Protein AF-A0AAD6RVH2-F1 (afdb_monomer_lite)

pLDDT: mean 72.7, std 21.92, range [33.81, 98.12]

Sequence (191 aa):
MWSSPVYFAINLLYGLGAVTTIPIRKRRIKSEDDTLRPPQRPRLAINTDIDIDIGGTMPRSATTTDSPPPSALSLFSPTLSSASEPSTPIEASTPALRWPAGMYTVDVVDGFLRMDSEKLAGMNRAARFVHVYQRLYKSSTYDDNVNRWKAASSKLQSRSLNAGRTKEGLWTMFRSRLNAELEGMDGNDNV

Radius of gyration: 26.21 Å; chains: 1; bounding box: 59×57×68 Å

Foldseek 3Di:
DDPDPPPPPPPPPPPDDPPPPPPPPPDPPPDDDDDDDDDDDDDDDDDDDDDDDDDDDDDDDDDDDDDDDDDDDDDDDDDDDDPDDPPDPPPPPPPPPPPPAPPFQQLLVVLVVQLVDPVCVPPDSQVSNCVSPVDGDDPVVNVVLVVLQVQDDPVLNVQLVVCPPDPCRGVVNSVVVSVVVVVVVVPPPPD

Organism: NCBI:txid1745969

Structure (mmCIF, N/CA/C/O backbone):
data_AF-A0AAD6RVH2-F1
#
_entry.id   AF-A0AAD6RVH2-F1
#
loop_
_atom_site.group_PDB
_atom_site.id
_atom_site.type_symbol
_atom_site.label_atom_id
_atom_site.label_alt_id
_atom_site.label_comp_id
_atom_site.label_asym_id
_atom_site.label_entity_id
_atom_site.label_seq_id
_atom_site.pdbx_PDB_ins_code
_atom_site.Cartn_x
_atom_site.Cartn_y
_atom_site.Cartn_z
_atom_site.occupancy
_atom_site.B_iso_or_equiv
_atom_site.auth_seq_id
_atom_site.auth_comp_id
_atom_site.auth_asym_id
_atom_site.auth_atom_id
_atom_site.pdbx_PDB_model_num
ATOM 1 N N . MET A 1 1 ? -17.081 -18.074 -15.392 1.00 36.56 1 MET A N 1
ATOM 2 C CA . MET A 1 1 ? -15.947 -17.128 -15.488 1.00 36.56 1 MET A CA 1
ATOM 3 C C . MET A 1 1 ? -16.471 -15.741 -15.153 1.00 36.56 1 MET A C 1
ATOM 5 O O . MET A 1 1 ? -17.234 -15.197 -15.935 1.00 36.56 1 MET A O 1
ATOM 9 N N . TRP A 1 2 ? -16.172 -15.224 -13.962 1.00 33.81 2 TRP A N 1
ATOM 10 C CA . TRP A 1 2 ? -16.642 -13.907 -13.518 1.00 33.81 2 TRP A CA 1
ATOM 11 C C . TRP A 1 2 ? -15.543 -12.889 -13.823 1.00 33.81 2 TRP A C 1
ATOM 13 O O . TRP A 1 2 ? -14.578 -12.766 -13.073 1.00 33.81 2 TRP A O 1
ATOM 23 N N . SER A 1 3 ? -15.649 -12.224 -14.973 1.00 40.09 3 SER A N 1
ATOM 24 C CA . SER A 1 3 ? -14.795 -11.087 -15.314 1.00 40.09 3 SER A CA 1
ATOM 25 C C . SER A 1 3 ? -15.375 -9.852 -14.620 1.00 40.09 3 SER A C 1
ATOM 27 O O . SER A 1 3 ? -16.357 -9.278 -15.085 1.00 40.09 3 SER A O 1
ATOM 29 N N . SER A 1 4 ? -14.849 -9.515 -13.440 1.00 36.34 4 SER A N 1
ATOM 30 C CA . SER A 1 4 ? -15.303 -8.367 -12.647 1.00 36.34 4 SER A CA 1
ATOM 31 C C . SER A 1 4 ? -14.887 -7.044 -13.317 1.00 36.34 4 SER A C 1
ATOM 33 O O . SER A 1 4 ? -13.687 -6.781 -13.406 1.00 36.34 4 SER A O 1
ATOM 35 N N . PRO A 1 5 ? -15.823 -6.159 -13.717 1.00 44.38 5 PRO A N 1
ATOM 36 C CA . PRO A 1 5 ? -15.517 -4.901 -14.414 1.00 44.38 5 PRO A CA 1
ATOM 37 C C . PRO A 1 5 ? -15.016 -3.760 -13.502 1.00 44.38 5 PRO A C 1
ATOM 39 O O . PRO A 1 5 ? -14.990 -2.602 -13.908 1.00 44.38 5 PRO A O 1
ATOM 42 N N . VAL A 1 6 ? -14.621 -4.038 -12.256 1.00 46.62 6 VAL A N 1
ATOM 43 C CA . VAL A 1 6 ? -14.422 -2.998 -11.221 1.00 46.62 6 VAL A CA 1
ATOM 44 C C . VAL A 1 6 ? -13.085 -2.242 -11.358 1.00 46.62 6 VAL A C 1
ATOM 46 O O . VAL A 1 6 ? -12.873 -1.223 -10.708 1.00 46.62 6 VAL A O 1
ATOM 49 N N . TYR A 1 7 ? -12.185 -2.665 -12.248 1.00 46.47 7 TYR A N 1
ATOM 50 C CA . TYR A 1 7 ? -10.848 -2.064 -12.355 1.00 46.47 7 TYR A CA 1
ATOM 51 C C . TYR A 1 7 ? -10.790 -0.701 -13.066 1.00 46.47 7 TYR A C 1
ATOM 53 O O . TYR A 1 7 ? -9.753 -0.045 -13.015 1.00 46.47 7 TYR A O 1
ATOM 61 N N . PHE A 1 8 ? -11.882 -0.224 -13.675 1.00 42.75 8 PHE A N 1
ATOM 62 C CA . PHE A 1 8 ? -11.864 1.044 -14.420 1.00 42.75 8 PHE A CA 1
ATOM 63 C C . PHE A 1 8 ? -12.118 2.309 -13.582 1.00 42.75 8 PHE A C 1
ATOM 65 O O . PHE A 1 8 ? -11.927 3.411 -14.090 1.00 42.75 8 PHE A O 1
ATOM 72 N N . ALA A 1 9 ? -12.473 2.194 -12.297 1.00 42.00 9 ALA A N 1
ATOM 73 C CA . ALA A 1 9 ? -12.814 3.355 -11.461 1.00 42.00 9 ALA A CA 1
ATOM 74 C C . ALA A 1 9 ? -11.709 3.812 -10.483 1.00 42.00 9 ALA A C 1
ATOM 76 O O . ALA A 1 9 ? -11.944 4.711 -9.681 1.00 42.00 9 ALA A O 1
ATOM 77 N N . ILE A 1 10 ? -10.501 3.234 -10.525 1.00 48.91 10 ILE A N 1
ATOM 78 C CA . ILE A 1 10 ? -9.422 3.580 -9.571 1.00 48.91 10 ILE A CA 1
ATOM 79 C C . ILE A 1 10 ? -8.586 4.792 -10.042 1.00 48.91 10 ILE A C 1
ATOM 81 O O . ILE A 1 10 ? -7.933 5.447 -9.234 1.00 48.91 10 ILE A O 1
ATOM 85 N N . ASN A 1 11 ? -8.664 5.181 -11.321 1.00 42.59 11 ASN A N 1
ATOM 86 C CA . ASN A 1 11 ? -7.838 6.266 -11.875 1.00 42.59 11 ASN A CA 1
ATOM 87 C C . ASN A 1 11 ? -8.405 7.690 -11.720 1.00 42.59 11 ASN A C 1
ATOM 89 O O . ASN A 1 11 ? -7.764 8.636 -12.167 1.00 42.59 11 ASN A O 1
ATOM 93 N N . LEU A 1 12 ? -9.565 7.881 -11.082 1.00 46.75 12 LEU A N 1
ATOM 94 C CA . LEU A 1 12 ? -10.237 9.192 -11.051 1.00 46.75 12 LEU A CA 1
ATOM 95 C C . LEU A 1 12 ? -10.167 9.949 -9.714 1.00 46.75 12 LEU A C 1
ATOM 97 O O . LEU A 1 12 ? -10.635 11.080 -9.658 1.00 46.75 12 LEU A O 1
ATOM 101 N N . LEU A 1 13 ? -9.544 9.397 -8.662 1.00 46.50 13 LEU A N 1
ATOM 102 C CA . LEU A 1 13 ? -9.494 10.063 -7.345 1.00 46.50 13 LEU A CA 1
ATOM 103 C C . LEU A 1 13 ? -8.107 10.565 -6.900 1.00 46.50 13 LEU A C 1
ATOM 105 O O . LEU A 1 13 ? -7.998 11.197 -5.855 1.00 46.50 13 LEU A O 1
ATOM 109 N N . TYR A 1 14 ? -7.051 10.359 -7.692 1.00 49.81 14 TYR A N 1
ATOM 110 C CA . TYR A 1 14 ? -5.696 10.845 -7.365 1.00 49.81 14 TYR A CA 1
ATOM 111 C C . TYR A 1 14 ? -5.184 11.949 -8.311 1.00 49.81 14 TYR A C 1
ATOM 113 O O . TYR A 1 14 ? -3.993 12.242 -8.342 1.00 49.81 14 TYR A O 1
ATOM 121 N N . GLY A 1 15 ? -6.085 12.590 -9.063 1.00 42.25 15 GLY A N 1
ATOM 122 C CA . GLY A 1 15 ? -5.778 13.622 -10.062 1.00 42.25 15 GLY A CA 1
ATOM 123 C C . GLY A 1 15 ? -5.847 15.077 -9.585 1.00 42.25 15 GLY A C 1
ATOM 124 O O . GLY A 1 15 ? -6.037 15.959 -10.414 1.00 42.25 15 GLY A O 1
ATOM 125 N N . LEU A 1 16 ? -5.714 15.364 -8.287 1.00 46.69 16 LEU A N 1
ATOM 126 C CA . LEU A 1 16 ? -5.563 16.738 -7.790 1.00 46.69 16 LEU A CA 1
ATOM 127 C C . LEU A 1 16 ? -4.338 16.806 -6.882 1.00 46.69 16 LEU A C 1
ATOM 129 O O . LEU A 1 16 ? -4.388 16.517 -5.687 1.00 46.69 16 LEU A O 1
ATOM 133 N N . GLY A 1 17 ? -3.216 17.164 -7.504 1.00 44.53 17 GLY A N 1
ATOM 134 C CA . GLY A 1 17 ? -1.964 17.483 -6.841 1.00 44.53 17 GLY A CA 1
ATOM 135 C C . GLY A 1 17 ? -2.116 18.717 -5.962 1.00 44.53 17 GLY A C 1
ATOM 136 O O . GLY A 1 17 ? -1.831 19.831 -6.385 1.00 44.53 17 GLY A O 1
ATOM 137 N N . ALA A 1 18 ? -2.515 18.513 -4.712 1.00 41.62 18 ALA A N 1
ATOM 138 C CA . ALA A 1 18 ? -2.064 19.378 -3.641 1.00 41.62 18 ALA A CA 1
ATOM 139 C C . ALA A 1 18 ? -0.721 18.813 -3.175 1.00 41.62 18 ALA A C 1
ATOM 141 O O . ALA A 1 18 ? -0.669 17.797 -2.481 1.00 41.62 18 ALA A O 1
ATOM 142 N N . VAL A 1 19 ? 0.375 19.457 -3.580 1.00 46.59 19 VAL A N 1
ATOM 143 C CA . VAL A 1 19 ? 1.681 19.295 -2.934 1.00 46.59 19 VAL A CA 1
ATOM 144 C C . VAL A 1 19 ? 1.520 19.819 -1.508 1.00 46.59 19 VAL A C 1
ATOM 146 O O . VAL A 1 19 ? 1.790 20.975 -1.202 1.00 46.59 19 VAL A O 1
ATOM 149 N N . THR A 1 20 ? 0.982 18.990 -0.617 1.00 43.69 20 THR A N 1
ATOM 150 C CA . THR A 1 20 ? 1.019 19.266 0.811 1.00 43.69 20 THR A CA 1
ATOM 151 C C . THR A 1 20 ? 2.441 18.998 1.255 1.00 43.69 20 THR A C 1
ATOM 153 O O . THR A 1 20 ? 2.800 17.860 1.554 1.00 43.69 20 THR A O 1
ATOM 156 N N . THR A 1 21 ? 3.257 20.048 1.264 1.00 50.78 21 THR A N 1
ATOM 157 C CA . THR A 1 21 ? 4.511 20.102 2.012 1.00 50.78 21 THR A CA 1
ATOM 158 C C . THR A 1 21 ? 4.196 19.707 3.450 1.00 50.78 21 THR A C 1
ATOM 160 O O . THR A 1 21 ? 3.657 20.500 4.218 1.00 50.78 21 THR A O 1
ATOM 163 N N . ILE A 1 22 ? 4.448 18.446 3.802 1.00 45.25 22 ILE A N 1
ATOM 164 C CA . ILE A 1 22 ? 4.239 17.943 5.157 1.00 45.25 22 ILE A CA 1
ATOM 165 C C . ILE A 1 22 ? 5.278 18.652 6.029 1.00 45.25 22 ILE A C 1
ATOM 167 O O . ILE A 1 22 ? 6.475 18.428 5.826 1.00 45.25 22 ILE A O 1
ATOM 171 N N . PRO A 1 23 ? 4.884 19.497 7.000 1.00 50.31 23 PRO A N 1
ATOM 172 C CA . PRO A 1 23 ? 5.849 20.049 7.930 1.00 50.31 23 PRO A CA 1
ATOM 173 C C . PRO A 1 23 ? 6.417 18.881 8.735 1.00 50.31 23 PRO A C 1
ATOM 175 O O . PRO A 1 23 ? 5.720 18.250 9.534 1.00 50.31 23 PRO A O 1
ATOM 178 N N . ILE A 1 24 ? 7.691 18.571 8.496 1.00 53.31 24 ILE A N 1
ATOM 179 C CA . ILE A 1 24 ? 8.465 17.627 9.295 1.00 53.31 24 ILE A CA 1
ATOM 180 C C . ILE A 1 24 ? 8.451 18.174 10.720 1.00 53.31 24 ILE A C 1
ATOM 182 O O . ILE A 1 24 ? 9.190 19.094 11.072 1.00 53.31 24 ILE A O 1
ATOM 186 N N . ARG A 1 25 ? 7.556 17.632 11.547 1.00 46.72 25 ARG A N 1
ATOM 187 C CA . ARG A 1 25 ? 7.458 17.965 12.963 1.00 46.72 25 ARG A CA 1
ATOM 188 C C . ARG A 1 25 ? 8.710 17.398 13.623 1.00 46.72 25 ARG A C 1
ATOM 190 O O . ARG A 1 25 ? 8.737 16.234 14.023 1.00 46.72 25 ARG A O 1
ATOM 197 N N . LYS A 1 26 ? 9.772 18.213 13.659 1.00 53.44 26 LYS A N 1
ATOM 198 C CA . LYS A 1 26 ? 11.020 17.941 14.377 1.00 53.44 26 LYS A CA 1
ATOM 199 C C . LYS A 1 26 ? 10.641 17.486 15.781 1.00 53.44 26 LYS A C 1
ATOM 201 O O . LYS A 1 26 ? 10.130 18.271 16.580 1.00 53.44 26 LYS A O 1
ATOM 206 N N . ARG A 1 27 ? 10.837 16.197 16.069 1.00 52.50 27 ARG A N 1
ATOM 207 C CA . ARG A 1 27 ? 10.740 15.688 17.435 1.00 52.50 27 ARG A CA 1
ATOM 208 C C . ARG A 1 27 ? 11.787 16.453 18.232 1.00 52.50 27 ARG A C 1
ATOM 210 O O . ARG A 1 27 ? 12.968 16.411 17.899 1.00 52.50 27 ARG A O 1
ATOM 217 N N . ARG A 1 28 ? 11.325 17.200 19.231 1.00 57.72 28 ARG A N 1
ATOM 218 C CA . ARG A 1 28 ? 12.154 17.891 20.213 1.00 57.72 28 ARG A CA 1
ATOM 219 C C . ARG A 1 28 ? 12.910 16.816 20.991 1.00 57.72 28 ARG A C 1
ATOM 221 O O . ARG A 1 28 ? 12.374 16.242 21.932 1.00 57.72 28 ARG A O 1
ATOM 228 N N . ILE A 1 29 ? 14.114 16.493 20.528 1.00 61.06 29 ILE A N 1
ATOM 229 C CA . ILE A 1 29 ? 15.089 15.724 21.294 1.00 61.06 29 ILE A CA 1
ATOM 230 C C . ILE A 1 29 ? 15.438 16.620 22.478 1.00 61.06 29 ILE A C 1
ATOM 232 O O . ILE A 1 29 ? 15.947 17.725 22.301 1.00 61.06 29 ILE A O 1
ATOM 236 N N . LYS A 1 30 ? 15.045 16.184 23.673 1.00 57.34 30 LYS A N 1
ATOM 237 C CA . LYS A 1 30 ? 15.471 16.790 24.927 1.00 57.34 30 LYS A CA 1
ATOM 238 C C . LYS A 1 30 ? 16.962 16.474 25.051 1.00 57.34 30 LYS A C 1
ATOM 240 O O . LYS A 1 30 ? 17.325 15.344 25.353 1.00 57.34 30 LYS A O 1
ATOM 245 N N . SER A 1 31 ? 17.795 17.434 24.665 1.00 54.75 31 SER A N 1
ATOM 246 C CA . SER A 1 31 ? 19.239 17.396 24.854 1.00 54.75 31 SER A CA 1
ATOM 247 C C . SER A 1 31 ? 19.513 17.648 26.329 1.00 54.75 31 SER A C 1
ATOM 249 O O . SER A 1 31 ? 19.383 18.783 26.791 1.00 54.75 31 SER A O 1
ATOM 251 N N . GLU A 1 32 ? 19.821 16.585 27.061 1.00 61.69 32 GLU A N 1
ATOM 252 C CA . GLU A 1 32 ? 20.566 16.714 28.305 1.00 61.69 32 GLU A CA 1
ATOM 253 C C . GLU A 1 32 ? 22.050 16.619 27.949 1.00 61.69 32 GLU A C 1
ATOM 255 O O . GLU A 1 32 ? 22.485 15.772 27.168 1.00 61.69 32 GLU A O 1
ATOM 260 N N . ASP A 1 33 ? 22.734 17.648 28.418 1.00 64.81 33 ASP A N 1
ATOM 261 C CA . ASP A 1 33 ? 24.128 18.004 28.261 1.00 64.81 33 ASP A CA 1
ATOM 262 C C . ASP A 1 33 ? 25.004 16.935 28.916 1.00 64.81 33 ASP A C 1
ATOM 264 O O . ASP A 1 33 ? 24.949 16.775 30.132 1.00 64.81 33 ASP A O 1
ATOM 268 N N . ASP A 1 34 ? 25.782 16.189 28.127 1.00 54.81 34 ASP A N 1
ATOM 269 C CA . ASP A 1 34 ? 27.016 15.616 28.654 1.00 54.81 34 ASP A CA 1
ATOM 270 C C . ASP A 1 34 ? 28.040 15.316 27.546 1.00 54.81 34 ASP A C 1
ATOM 272 O O . ASP A 1 34 ? 27.855 14.483 26.659 1.00 54.81 34 ASP A O 1
ATOM 276 N N . THR A 1 35 ? 29.116 16.095 27.623 1.00 55.84 35 THR A N 1
ATOM 277 C CA . THR A 1 35 ? 30.513 15.742 27.355 1.00 55.84 35 THR A CA 1
ATOM 278 C C . THR A 1 35 ? 30.926 15.041 26.040 1.00 55.84 35 THR A C 1
ATOM 280 O O . THR A 1 35 ? 30.847 13.837 25.836 1.00 55.84 35 THR A O 1
ATOM 283 N N . LEU A 1 36 ? 31.652 15.847 25.252 1.00 53.56 36 LEU A N 1
ATOM 284 C CA . LEU A 1 36 ? 32.964 15.537 24.663 1.00 53.56 36 LEU A CA 1
ATOM 285 C C . LEU A 1 36 ? 33.043 14.623 23.419 1.00 53.56 36 LEU A C 1
ATOM 287 O O . LEU A 1 36 ? 33.192 13.408 23.481 1.00 53.56 36 LEU A O 1
ATOM 291 N N . ARG A 1 37 ? 33.287 15.342 22.310 1.00 56.38 37 ARG A N 1
ATOM 292 C CA . ARG A 1 37 ? 34.287 15.075 21.255 1.00 56.38 37 ARG A CA 1
ATOM 293 C C . ARG A 1 37 ? 33.789 14.318 20.010 1.00 56.38 37 ARG A C 1
ATOM 295 O O . ARG A 1 37 ? 33.612 13.104 20.043 1.00 56.38 37 ARG A O 1
ATOM 302 N N . PRO A 1 38 ? 33.672 14.997 18.851 1.00 52.88 38 PRO A N 1
ATOM 303 C CA . PRO A 1 38 ? 33.501 14.308 17.580 1.00 52.88 38 PRO A CA 1
ATOM 304 C C . PRO A 1 38 ? 34.843 13.720 17.098 1.00 52.88 38 PRO A C 1
ATOM 306 O O . PRO A 1 38 ? 35.846 14.441 17.068 1.00 52.88 38 PRO A O 1
ATOM 309 N N . PRO A 1 39 ? 34.898 12.448 16.667 1.00 53.69 39 PRO A N 1
ATOM 310 C CA . PRO A 1 39 ? 36.019 11.954 15.882 1.00 53.69 39 PRO A CA 1
ATOM 311 C C . PRO A 1 39 ? 35.954 12.565 14.475 1.00 53.69 39 PRO A C 1
ATOM 313 O O . PRO A 1 39 ? 34.992 12.360 13.730 1.00 53.69 39 PRO A O 1
ATOM 316 N N . GLN A 1 40 ? 36.987 13.328 14.113 1.00 51.56 40 GLN A N 1
ATOM 317 C CA . GLN A 1 40 ? 37.200 13.791 12.744 1.00 51.56 40 GLN A CA 1
ATOM 318 C C . GLN A 1 40 ? 37.389 12.579 11.827 1.00 51.56 40 GLN A C 1
ATOM 320 O O . GLN A 1 40 ? 38.322 11.796 12.002 1.00 51.56 40 GLN A O 1
ATOM 325 N N . ARG A 1 41 ? 36.506 12.428 10.835 1.00 54.94 41 ARG A N 1
ATOM 326 C CA . ARG A 1 41 ? 36.718 11.485 9.736 1.00 54.94 41 ARG A CA 1
ATOM 327 C C . ARG A 1 41 ? 37.606 12.132 8.666 1.00 54.94 41 ARG A C 1
ATOM 329 O O . ARG A 1 41 ? 37.321 13.265 8.272 1.00 54.94 41 ARG A O 1
ATOM 336 N N . PRO A 1 42 ? 38.636 11.431 8.167 1.00 54.19 42 PRO A N 1
ATOM 337 C CA . PRO A 1 42 ? 39.434 11.897 7.042 1.00 54.19 42 PRO A CA 1
ATOM 338 C C . PRO A 1 42 ? 38.576 11.957 5.770 1.00 54.19 42 PRO A C 1
ATOM 340 O O . PRO A 1 42 ? 37.926 10.983 5.388 1.00 54.19 42 PRO A O 1
ATOM 343 N N . ARG A 1 43 ? 38.563 13.133 5.131 1.00 46.75 43 ARG A N 1
ATOM 344 C CA . ARG A 1 43 ? 37.994 13.366 3.800 1.00 46.75 43 ARG A CA 1
ATOM 345 C C . ARG A 1 43 ? 38.963 12.823 2.752 1.00 46.75 43 ARG A C 1
ATOM 347 O O . ARG A 1 43 ? 40.043 13.379 2.584 1.00 46.75 43 ARG A O 1
ATOM 354 N N . LEU A 1 44 ? 38.559 11.781 2.033 1.00 52.56 44 LEU A N 1
ATOM 355 C CA . LEU A 1 44 ? 39.169 11.428 0.754 1.00 52.56 44 LEU A CA 1
ATOM 356 C C . LEU A 1 44 ? 38.408 12.183 -0.337 1.00 52.56 44 LEU A C 1
ATOM 358 O O . LEU A 1 44 ? 37.237 11.908 -0.589 1.00 52.56 44 LEU A O 1
ATOM 362 N N . ALA A 1 45 ? 39.063 13.188 -0.915 1.00 46.47 45 ALA A N 1
ATOM 363 C CA . ALA A 1 45 ? 38.602 13.861 -2.117 1.00 46.47 45 ALA A CA 1
ATOM 364 C C . ALA A 1 45 ? 38.926 12.960 -3.314 1.00 46.47 45 ALA A C 1
ATOM 366 O O . ALA A 1 45 ? 40.095 12.702 -3.595 1.00 46.47 45 A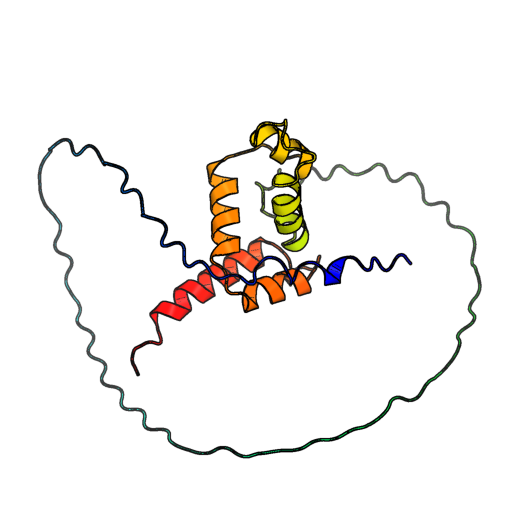LA A O 1
ATOM 367 N N . ILE A 1 46 ? 37.894 12.454 -3.983 1.00 54.22 46 ILE A N 1
ATOM 368 C CA . ILE A 1 46 ? 38.023 11.792 -5.278 1.00 54.22 46 ILE A CA 1
ATOM 369 C C . ILE A 1 46 ? 37.621 12.841 -6.310 1.00 54.22 46 ILE A C 1
ATOM 371 O O . ILE A 1 46 ? 36.447 13.177 -6.429 1.00 54.22 46 ILE A O 1
ATOM 375 N N . ASN A 1 47 ? 38.622 13.400 -6.989 1.00 50.94 47 ASN A N 1
ATOM 376 C CA . ASN A 1 47 ? 38.431 14.162 -8.215 1.00 50.94 47 ASN A CA 1
ATOM 377 C C . ASN A 1 47 ? 38.307 13.152 -9.358 1.00 50.94 47 ASN A C 1
ATOM 379 O O . ASN A 1 47 ? 39.240 12.384 -9.596 1.00 50.94 47 ASN A O 1
ATOM 383 N N . THR A 1 48 ? 37.180 13.158 -10.057 1.00 49.25 48 THR A N 1
ATOM 384 C CA . THR A 1 48 ? 37.035 12.490 -11.352 1.00 49.25 48 THR A CA 1
ATOM 385 C C . THR A 1 48 ? 36.426 13.485 -12.323 1.00 49.25 48 THR A C 1
ATOM 387 O O . THR A 1 48 ? 35.208 13.635 -12.372 1.00 49.25 48 THR A O 1
ATOM 390 N N . ASP A 1 49 ? 37.306 14.163 -13.058 1.00 47.12 49 ASP A N 1
ATOM 391 C CA . ASP A 1 49 ? 37.002 14.742 -14.362 1.00 47.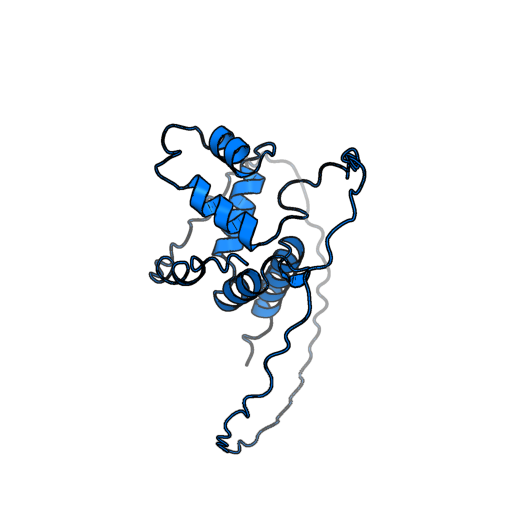12 49 ASP A CA 1
ATOM 392 C C . ASP A 1 49 ? 36.820 13.586 -15.347 1.00 47.12 49 ASP A C 1
ATOM 394 O O . ASP A 1 49 ? 37.753 12.816 -15.591 1.00 47.12 49 ASP A O 1
ATOM 398 N N . ILE A 1 50 ? 35.611 13.434 -15.880 1.00 55.66 50 ILE A N 1
ATOM 399 C CA . ILE A 1 50 ? 35.336 12.558 -17.016 1.00 55.66 50 ILE A CA 1
ATOM 400 C C . ILE A 1 50 ? 34.460 13.353 -17.987 1.00 55.66 50 ILE A C 1
ATOM 402 O O . ILE A 1 50 ? 33.244 13.428 -17.828 1.00 55.66 50 ILE A O 1
ATOM 406 N N . ASP A 1 51 ? 35.114 13.953 -18.982 1.00 46.59 51 ASP A N 1
ATOM 407 C CA . ASP A 1 51 ? 34.498 14.437 -20.216 1.00 46.59 51 ASP A CA 1
ATOM 408 C C . ASP A 1 51 ? 33.988 13.237 -21.024 1.00 46.59 51 ASP A C 1
ATOM 410 O O . ASP A 1 51 ? 34.781 12.402 -21.469 1.00 46.59 51 ASP A O 1
ATOM 414 N N . ILE A 1 52 ? 32.673 13.146 -21.242 1.00 56.81 52 ILE A N 1
ATOM 415 C CA . ILE A 1 52 ? 32.094 12.277 -22.276 1.00 56.81 52 ILE A CA 1
ATOM 416 C C . ILE A 1 52 ? 31.108 13.102 -23.101 1.00 56.81 52 ILE A C 1
ATOM 418 O O . ILE A 1 52 ? 29.937 13.264 -22.764 1.00 56.81 52 ILE A O 1
ATOM 422 N N . ASP A 1 53 ? 31.635 13.608 -24.210 1.00 48.78 53 ASP A N 1
ATOM 423 C CA . ASP A 1 53 ? 30.903 14.101 -25.368 1.00 48.78 53 ASP A CA 1
ATOM 424 C C . ASP A 1 53 ? 30.348 12.907 -26.160 1.00 48.78 53 ASP A C 1
ATOM 426 O O . ASP A 1 53 ? 31.115 12.123 -26.722 1.00 48.78 53 ASP A O 1
ATOM 430 N N . ILE A 1 54 ? 29.021 12.739 -26.198 1.00 53.41 54 ILE A N 1
ATOM 431 C CA . ILE A 1 54 ? 28.350 11.908 -27.209 1.00 53.41 54 ILE A CA 1
ATOM 432 C C . ILE A 1 54 ? 27.085 12.632 -27.664 1.00 53.41 54 ILE A C 1
ATOM 434 O O . ILE A 1 54 ? 25.984 12.446 -27.142 1.00 53.41 54 ILE A O 1
ATOM 438 N N . GLY A 1 55 ? 27.263 13.472 -28.679 1.00 49.31 55 GLY A N 1
ATOM 439 C CA . GLY A 1 55 ? 26.174 13.952 -29.510 1.00 49.31 55 GLY A CA 1
ATOM 440 C C . GLY A 1 55 ? 25.508 12.840 -30.330 1.00 49.31 55 GLY A C 1
ATOM 441 O O . GLY A 1 55 ? 26.101 11.811 -30.648 1.00 49.31 55 GLY A O 1
ATOM 442 N N . GLY A 1 56 ? 24.282 13.126 -30.769 1.00 43.97 56 GLY A N 1
ATOM 443 C CA . GLY A 1 56 ? 23.842 12.700 -32.095 1.00 43.97 56 GLY A CA 1
ATOM 444 C C . GLY A 1 56 ? 22.669 11.723 -32.181 1.00 43.97 56 GLY A C 1
ATOM 445 O O . GLY A 1 56 ? 22.835 10.512 -32.144 1.00 43.97 56 GLY A O 1
ATOM 446 N N . THR A 1 57 ? 21.533 12.305 -32.576 1.00 44.38 57 THR A N 1
ATOM 447 C CA . THR A 1 57 ? 20.786 11.883 -33.778 1.00 44.38 57 THR A CA 1
ATOM 448 C C . THR A 1 57 ? 19.640 10.880 -33.599 1.00 44.38 57 THR A C 1
ATOM 450 O O . THR A 1 57 ? 19.805 9.670 -33.486 1.00 44.38 57 THR A O 1
ATOM 453 N N . MET A 1 58 ? 18.426 11.431 -33.706 1.00 53.47 58 MET A N 1
ATOM 454 C CA . MET A 1 58 ? 17.174 10.731 -34.015 1.00 53.47 58 MET A CA 1
ATOM 455 C C . MET A 1 58 ? 17.194 10.088 -35.411 1.00 53.47 58 MET A C 1
ATOM 457 O O . MET A 1 58 ? 17.736 10.682 -36.344 1.00 53.47 58 MET A O 1
ATOM 461 N N . PRO A 1 59 ? 16.466 8.969 -35.602 1.00 61.50 59 PRO A N 1
ATOM 462 C CA . PRO A 1 59 ? 15.405 9.000 -36.617 1.00 61.50 59 PRO A CA 1
ATOM 463 C C . PRO A 1 59 ? 14.131 8.188 -36.270 1.00 61.50 59 PRO A C 1
ATOM 465 O O . PRO A 1 59 ? 14.156 6.991 -36.018 1.00 61.50 59 PRO A O 1
ATOM 468 N N . ARG A 1 60 ? 12.998 8.899 -36.286 1.00 52.19 60 ARG A N 1
ATOM 469 C CA . ARG A 1 60 ? 11.810 8.756 -37.160 1.00 52.19 60 ARG A CA 1
ATOM 470 C C . ARG A 1 60 ? 11.291 7.361 -37.618 1.00 52.19 60 ARG A C 1
ATOM 472 O O . ARG A 1 60 ? 11.932 6.678 -38.400 1.00 52.19 60 ARG A O 1
ATOM 479 N N . SER A 1 61 ? 9.999 7.150 -37.302 1.00 57.38 61 SER A N 1
ATOM 480 C CA . SER A 1 61 ? 8.893 6.479 -38.043 1.00 57.38 61 SER A CA 1
ATOM 481 C C . SER A 1 61 ? 8.941 4.983 -38.399 1.00 57.38 61 SER A C 1
ATOM 483 O O . SER A 1 61 ? 9.800 4.556 -39.152 1.00 57.38 61 SER A O 1
ATOM 485 N N . ALA A 1 62 ? 7.857 4.257 -38.072 1.00 52.31 62 ALA A N 1
ATOM 486 C CA . ALA A 1 62 ? 6.898 3.740 -39.069 1.00 52.31 62 ALA A CA 1
ATOM 487 C C . ALA A 1 62 ? 5.670 3.068 -38.417 1.00 52.31 62 ALA A C 1
ATOM 489 O O . ALA A 1 62 ? 5.774 2.232 -37.524 1.00 52.31 62 ALA A O 1
ATOM 490 N N . THR A 1 63 ? 4.502 3.451 -38.924 1.00 52.34 63 THR A N 1
ATOM 491 C CA . THR A 1 63 ? 3.179 2.848 -38.742 1.00 52.34 63 THR A CA 1
ATOM 492 C C . THR A 1 63 ? 3.110 1.515 -39.485 1.00 52.34 63 THR A C 1
ATOM 494 O O . THR A 1 63 ? 3.448 1.490 -40.663 1.00 52.34 63 THR A O 1
ATOM 497 N N . THR A 1 64 ? 2.600 0.442 -38.869 1.00 59.00 64 THR A N 1
ATOM 498 C CA . THR A 1 64 ? 1.982 -0.653 -39.640 1.00 59.00 64 THR A CA 1
ATOM 499 C C . THR A 1 64 ? 0.782 -1.224 -38.891 1.00 59.00 64 THR A C 1
ATOM 501 O O . THR A 1 64 ? 0.899 -1.803 -37.815 1.00 59.00 64 THR A O 1
ATOM 504 N N . THR A 1 65 ? -0.377 -0.980 -39.487 1.00 59.09 65 THR A N 1
ATOM 505 C CA . THR A 1 65 ? -1.655 -1.659 -39.302 1.00 59.09 65 THR A CA 1
ATOM 506 C C . THR A 1 65 ? -1.525 -3.106 -39.768 1.00 59.09 65 THR A C 1
ATOM 508 O O . THR A 1 65 ? -1.116 -3.298 -40.908 1.00 59.09 65 THR A O 1
ATOM 511 N N . ASP A 1 66 ? -1.944 -4.095 -38.974 1.00 56.47 66 ASP A N 1
ATOM 512 C CA . ASP A 1 66 ? -2.567 -5.281 -39.570 1.00 56.47 66 ASP A CA 1
ATOM 513 C C . ASP A 1 66 ? -3.544 -5.990 -38.622 1.00 56.47 66 ASP A C 1
ATOM 515 O O . ASP A 1 66 ? -3.347 -6.048 -37.407 1.00 56.47 66 ASP A O 1
ATOM 519 N N . SER A 1 67 ? -4.646 -6.451 -39.208 1.00 60.81 67 SER A N 1
ATOM 520 C CA . SER A 1 67 ? -5.829 -7.014 -38.553 1.00 60.81 67 SER A CA 1
ATOM 521 C C . SER A 1 67 ? -5.696 -8.515 -38.249 1.00 60.81 67 SER A C 1
ATOM 523 O O . SER A 1 67 ? -4.930 -9.219 -38.903 1.00 60.81 67 SER A O 1
ATOM 525 N N . PRO A 1 68 ? -6.477 -9.041 -37.284 1.00 71.38 68 PRO A N 1
ATOM 526 C CA . PRO A 1 68 ? -6.423 -10.441 -36.863 1.00 71.38 68 PRO A CA 1
ATOM 527 C C . PRO A 1 68 ? -7.295 -11.384 -37.722 1.00 71.38 68 PRO A C 1
ATOM 529 O O . PRO A 1 68 ? -8.382 -10.993 -38.153 1.00 71.38 68 PRO A O 1
ATOM 532 N N . PRO A 1 69 ? -6.907 -12.665 -37.882 1.00 73.44 69 PRO A N 1
ATOM 533 C CA . PRO A 1 69 ? -7.801 -13.717 -38.362 1.00 73.44 69 PRO A CA 1
ATOM 534 C C . PRO A 1 69 ? -8.652 -14.324 -37.219 1.00 73.44 69 PRO A C 1
ATOM 536 O O . PRO A 1 69 ? -8.122 -14.616 -36.143 1.00 73.44 69 PRO A O 1
ATOM 539 N N . PRO A 1 70 ? -9.959 -14.577 -37.431 1.00 65.50 70 PRO A N 1
ATOM 540 C CA . PRO A 1 70 ? -10.790 -15.360 -36.521 1.00 65.50 70 PRO A CA 1
ATOM 541 C C . PRO A 1 70 ? -10.636 -16.853 -36.831 1.00 65.50 70 PRO A C 1
ATOM 543 O O . PRO A 1 70 ? -10.752 -17.269 -37.984 1.00 65.50 70 PRO A O 1
ATOM 546 N N . SER A 1 71 ? -10.394 -17.697 -35.826 1.00 61.66 71 SER A N 1
ATOM 547 C CA . SER A 1 71 ? -10.428 -19.147 -36.033 1.00 61.66 71 SER A CA 1
ATOM 548 C C . SER A 1 71 ? -10.921 -19.928 -34.820 1.00 61.66 71 SER A C 1
ATOM 550 O O . SER A 1 71 ? -10.360 -19.861 -33.732 1.00 61.66 71 SER A O 1
ATOM 552 N N . ALA A 1 72 ? -11.949 -20.717 -35.138 1.00 54.03 72 ALA A N 1
ATOM 553 C CA . ALA A 1 72 ? -12.331 -22.019 -34.607 1.00 54.03 72 ALA A CA 1
ATOM 554 C C . ALA A 1 72 ? -12.977 -22.096 -33.212 1.00 54.03 72 ALA A C 1
ATOM 556 O O . ALA A 1 72 ? -12.336 -22.125 -32.165 1.00 54.03 72 ALA A O 1
ATOM 557 N N . LEU A 1 73 ? -14.300 -22.272 -33.269 1.00 62.06 73 LEU A N 1
ATOM 558 C CA . LEU A 1 73 ? -15.141 -22.909 -32.263 1.00 62.06 73 LEU A CA 1
ATOM 559 C C . LEU A 1 73 ? -14.626 -24.326 -31.980 1.00 62.06 73 LEU A C 1
ATOM 561 O O . LEU A 1 73 ? -14.623 -25.176 -32.868 1.00 62.06 73 LEU A O 1
ATOM 565 N N . SER A 1 74 ? -14.233 -24.579 -30.735 1.00 60.38 74 SER A N 1
ATOM 566 C CA . SER A 1 74 ? -13.866 -25.908 -30.260 1.00 60.38 74 SER A CA 1
ATOM 567 C C . SER A 1 74 ? -14.907 -26.369 -29.241 1.00 60.38 74 SER A C 1
ATOM 569 O O . SER A 1 74 ? -14.890 -25.962 -28.079 1.00 60.38 74 SER A O 1
ATOM 571 N N . LEU A 1 75 ? -15.869 -27.161 -29.726 1.00 64.75 75 LEU A N 1
ATOM 572 C CA . LEU A 1 75 ? -16.777 -27.963 -28.911 1.00 64.75 75 LEU A CA 1
ATOM 573 C C . LEU A 1 75 ? -15.988 -29.140 -28.334 1.00 64.75 75 LEU A C 1
ATOM 575 O O . LEU A 1 75 ? -15.645 -30.053 -29.079 1.00 64.75 75 LEU A O 1
ATOM 579 N N . PHE A 1 76 ? -15.770 -29.165 -27.020 1.00 61.53 76 PHE A N 1
ATOM 580 C CA . PHE A 1 76 ? -15.385 -30.390 -26.323 1.00 61.53 76 PHE A CA 1
ATOM 581 C C . PHE A 1 76 ? -16.151 -30.556 -25.009 1.00 61.53 76 PHE A C 1
ATOM 583 O O . PHE A 1 76 ? -16.492 -29.596 -24.321 1.00 61.53 76 PHE A O 1
ATOM 590 N N . SER A 1 77 ? -16.479 -31.819 -24.766 1.00 62.56 77 SER A N 1
ATOM 591 C CA . SER A 1 77 ? -17.553 -32.378 -23.952 1.00 62.56 77 SER A CA 1
ATOM 592 C C . SER A 1 77 ? -17.45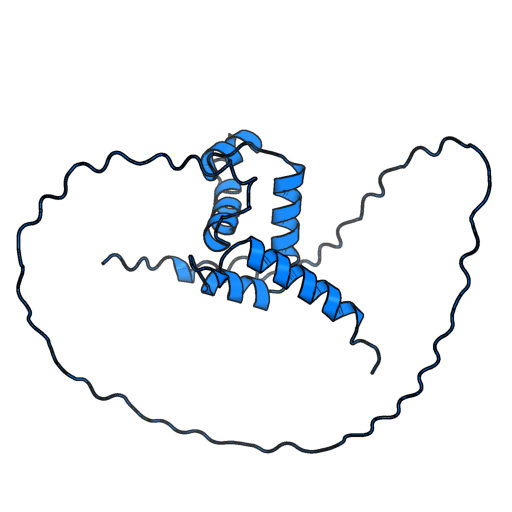7 -32.133 -22.438 1.00 62.56 77 SER A C 1
ATOM 594 O O . SER A 1 77 ? -16.362 -31.964 -21.902 1.00 62.56 77 SER A O 1
ATOM 596 N N . PRO A 1 78 ? -18.589 -32.210 -21.710 1.00 58.00 78 PRO A N 1
ATOM 597 C CA . PRO A 1 78 ? -18.599 -32.220 -20.254 1.00 58.00 78 PRO A CA 1
ATOM 598 C C . PRO A 1 78 ? -18.237 -33.619 -19.734 1.00 58.00 78 PRO A C 1
ATOM 600 O O . PRO A 1 78 ? -19.062 -34.531 -19.753 1.00 58.00 78 PRO A O 1
ATOM 603 N N . THR A 1 79 ? -17.013 -33.798 -19.242 1.00 58.34 79 THR A N 1
ATOM 604 C CA . THR A 1 79 ? -16.653 -35.001 -18.479 1.00 58.34 79 THR A CA 1
ATOM 605 C C . THR A 1 79 ? -16.996 -34.768 -17.009 1.00 58.34 79 THR A C 1
ATOM 607 O O . THR A 1 79 ? -16.329 -34.015 -16.302 1.00 58.34 79 THR A O 1
ATOM 610 N N . LEU A 1 80 ? -18.091 -35.393 -16.578 1.00 62.28 80 LEU A N 1
ATOM 611 C CA . LEU A 1 80 ? -18.463 -35.590 -15.180 1.00 62.28 80 LEU A CA 1
ATOM 612 C C . LEU A 1 80 ? -17.448 -36.505 -14.473 1.00 62.28 80 LEU A C 1
ATOM 614 O O . LEU A 1 80 ? -16.906 -37.423 -15.084 1.00 62.28 80 LEU A O 1
ATOM 618 N N . SER A 1 81 ? -17.318 -36.284 -13.163 1.00 59.69 81 SER A N 1
ATOM 619 C CA . SER A 1 81 ? -16.697 -37.156 -12.154 1.00 59.69 81 SER A CA 1
ATOM 620 C C . SER A 1 81 ? -15.192 -37.009 -11.925 1.00 59.69 81 SER A C 1
ATOM 622 O O . SER A 1 81 ? -14.366 -37.665 -12.547 1.00 59.69 81 SER A O 1
ATOM 624 N N . SER A 1 82 ? -14.859 -36.267 -10.870 1.00 53.19 82 SER A N 1
ATOM 625 C CA . SER A 1 82 ? -13.957 -36.790 -9.843 1.00 53.19 82 SER A CA 1
ATOM 626 C C . SER A 1 82 ? -14.336 -36.151 -8.512 1.00 53.19 82 SER A C 1
ATOM 628 O O . SER A 1 82 ? -14.113 -34.961 -8.292 1.00 53.19 82 SER A O 1
ATOM 630 N N . ALA A 1 83 ? -14.990 -36.934 -7.654 1.00 60.03 83 ALA A N 1
ATOM 631 C CA . ALA A 1 83 ? -15.227 -36.588 -6.262 1.00 60.03 83 ALA A CA 1
ATOM 632 C C . ALA A 1 83 ? -13.877 -36.636 -5.537 1.00 60.03 83 ALA A C 1
ATOM 634 O O . ALA A 1 83 ? -13.443 -37.688 -5.076 1.00 60.03 83 ALA A O 1
ATOM 635 N N . SER A 1 84 ? -13.181 -35.504 -5.523 1.00 54.38 84 SER A N 1
ATOM 636 C CA . SER A 1 84 ? -11.982 -35.323 -4.716 1.00 54.38 84 SER A CA 1
ATOM 637 C C . SER A 1 84 ? -12.395 -35.252 -3.249 1.00 54.38 84 SER A C 1
ATOM 639 O O . SER A 1 84 ? -13.293 -34.490 -2.885 1.00 54.38 84 SER A O 1
ATOM 641 N N . GLU A 1 85 ? -11.750 -36.084 -2.440 1.00 61.97 85 GLU A N 1
ATOM 642 C CA . GLU A 1 85 ? -11.864 -36.167 -0.987 1.00 61.97 85 GLU A CA 1
ATOM 643 C C . GLU A 1 85 ? -11.852 -34.780 -0.316 1.00 61.97 85 GLU A C 1
ATOM 645 O O . GLU A 1 85 ? -11.262 -33.836 -0.854 1.00 61.97 85 GLU A O 1
ATOM 650 N N . PRO A 1 86 ? -12.474 -34.627 0.870 1.00 62.34 86 PRO A N 1
ATOM 651 C CA . PRO A 1 86 ? -12.353 -33.413 1.660 1.00 62.34 86 PRO A CA 1
ATOM 652 C C . PRO A 1 86 ? -10.903 -33.287 2.132 1.00 62.34 86 PRO A C 1
ATOM 654 O O . PRO A 1 86 ? -10.543 -33.759 3.207 1.00 62.34 86 PRO A O 1
ATOM 657 N N . SER A 1 87 ? -10.065 -32.654 1.310 1.00 51.12 87 SER A N 1
ATOM 658 C CA . SER A 1 87 ? -8.750 -32.175 1.702 1.00 51.12 87 SER A CA 1
ATOM 659 C C . SER A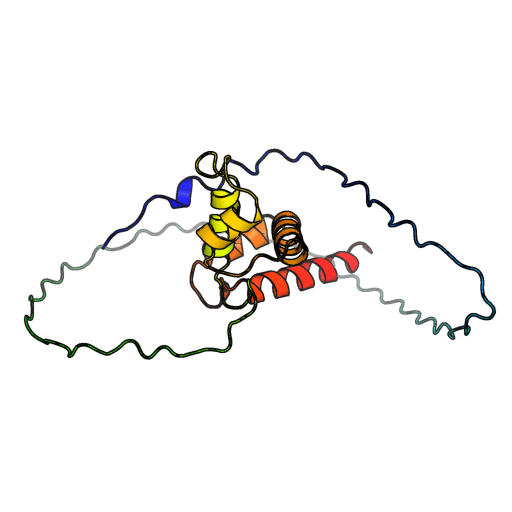 1 87 ? -8.960 -31.271 2.904 1.00 51.12 87 SER A C 1
ATOM 661 O O . SER A 1 87 ? -9.400 -30.125 2.773 1.00 51.12 87 SER A O 1
ATOM 663 N N . THR A 1 88 ? -8.704 -31.814 4.091 1.00 59.12 88 THR A N 1
ATOM 664 C CA . THR A 1 88 ? -8.602 -31.029 5.309 1.00 59.12 88 THR A CA 1
ATOM 665 C C . THR A 1 88 ? -7.640 -29.885 4.997 1.00 59.12 88 THR A C 1
ATOM 667 O O . THR A 1 88 ? -6.566 -30.133 4.436 1.00 59.12 88 THR A O 1
ATOM 670 N N . PRO A 1 89 ? -8.025 -28.620 5.245 1.00 62.00 89 PRO A N 1
ATOM 671 C CA . PRO A 1 89 ? -7.124 -27.515 5.008 1.00 62.00 89 PRO A CA 1
ATOM 672 C C . PRO A 1 89 ? -5.915 -27.764 5.897 1.00 62.00 89 PRO A C 1
ATOM 674 O O . PRO A 1 89 ? -6.004 -27.674 7.119 1.00 62.00 89 PRO A O 1
ATOM 677 N N . ILE A 1 90 ? -4.794 -28.138 5.284 1.00 53.66 90 ILE A N 1
ATOM 678 C CA . ILE A 1 90 ? -3.500 -28.080 5.937 1.00 53.66 90 ILE A CA 1
ATOM 679 C C . ILE A 1 90 ? -3.349 -26.597 6.259 1.00 53.66 90 ILE A C 1
ATOM 681 O O . ILE A 1 90 ? -3.041 -25.795 5.374 1.00 53.66 90 ILE A O 1
ATOM 685 N N . GLU A 1 91 ? -3.649 -26.219 7.503 1.00 50.69 91 GLU A N 1
ATOM 686 C CA . GLU A 1 91 ? -3.210 -24.969 8.105 1.00 50.69 91 GLU A CA 1
ATOM 687 C C . GLU A 1 91 ? -1.685 -25.022 8.102 1.00 50.69 91 GLU A C 1
ATOM 689 O O . GLU A 1 91 ? -1.025 -25.333 9.094 1.00 50.69 91 GLU A O 1
ATOM 694 N N . ALA A 1 92 ? -1.110 -24.760 6.929 1.00 50.38 92 ALA A N 1
ATOM 695 C CA . ALA A 1 92 ? 0.268 -24.390 6.779 1.00 50.38 92 ALA A CA 1
ATOM 696 C C . ALA A 1 92 ? 0.397 -23.117 7.604 1.00 50.38 92 ALA A C 1
ATOM 698 O O . ALA A 1 92 ? 0.100 -22.011 7.149 1.00 50.38 92 ALA A O 1
ATOM 699 N N . SER A 1 93 ? 0.777 -23.313 8.863 1.00 47.53 93 SER A N 1
ATOM 700 C CA . SER A 1 93 ? 1.156 -22.290 9.818 1.00 47.53 93 SER A CA 1
ATOM 701 C C . SER A 1 93 ? 2.461 -21.686 9.317 1.00 47.53 93 SER A C 1
ATOM 703 O O . SER A 1 93 ? 3.520 -21.836 9.919 1.00 47.53 93 SER A O 1
ATOM 705 N N . THR A 1 94 ? 2.413 -21.045 8.147 1.00 55.03 94 THR A N 1
ATOM 706 C CA . THR A 1 94 ? 3.473 -20.164 7.698 1.00 55.03 94 THR A CA 1
ATOM 707 C C . THR A 1 94 ? 3.651 -19.155 8.821 1.00 55.03 94 THR A C 1
ATOM 709 O O . THR A 1 94 ? 2.644 -18.558 9.230 1.00 55.03 94 THR A O 1
ATOM 712 N N . PRO A 1 95 ? 4.874 -18.998 9.359 1.00 60.00 95 PRO A N 1
ATOM 713 C CA . PRO A 1 95 ? 5.134 -18.081 10.459 1.00 60.00 95 PRO A CA 1
ATOM 714 C C . PRO A 1 95 ? 4.479 -16.756 10.111 1.00 60.00 95 PRO A C 1
ATOM 716 O O . PRO A 1 95 ? 4.691 -16.267 9.002 1.00 60.00 95 PRO A O 1
ATOM 719 N N . ALA A 1 96 ? 3.608 -16.259 10.996 1.00 64.56 96 ALA A N 1
ATOM 720 C CA . ALA A 1 96 ? 2.695 -15.161 10.700 1.00 64.56 96 ALA A CA 1
ATOM 721 C C . ALA A 1 96 ? 3.479 -13.970 10.136 1.00 64.56 96 ALA A C 1
ATOM 723 O O . ALA A 1 96 ? 4.067 -13.181 10.878 1.00 64.56 96 ALA A O 1
ATOM 724 N N . LEU A 1 97 ? 3.527 -13.880 8.803 1.00 75.94 97 LEU A N 1
ATOM 725 C CA . LEU A 1 97 ? 4.280 -12.855 8.106 1.00 75.94 97 LEU A CA 1
ATOM 726 C C . LEU A 1 97 ? 3.735 -11.515 8.581 1.00 75.94 97 LEU A C 1
ATOM 728 O O . LEU A 1 97 ? 2.526 -11.263 8.569 1.00 75.94 97 LEU A O 1
ATOM 732 N N . ARG A 1 98 ? 4.638 -10.668 9.073 1.00 88.69 98 ARG A N 1
ATOM 733 C CA . ARG A 1 98 ? 4.259 -9.365 9.602 1.00 88.69 98 ARG A CA 1
ATOM 734 C C . ARG A 1 98 ? 3.643 -8.551 8.474 1.00 88.69 98 ARG A C 1
ATOM 736 O O . ARG A 1 98 ? 4.309 -8.306 7.471 1.00 88.69 98 ARG A O 1
ATOM 743 N N . TRP A 1 99 ? 2.402 -8.101 8.654 1.00 93.25 99 TRP A N 1
ATOM 744 C CA . TRP A 1 99 ? 1.731 -7.245 7.675 1.00 93.25 99 TRP A CA 1
ATOM 745 C C . TRP A 1 99 ? 2.623 -6.041 7.313 1.00 93.25 99 TRP A C 1
ATOM 747 O O . TRP A 1 99 ? 3.203 -5.431 8.224 1.00 93.25 99 TRP A O 1
ATOM 757 N N . PRO A 1 100 ? 2.756 -5.680 6.023 1.00 94.62 100 PRO A N 1
ATOM 758 C CA . PRO A 1 100 ? 2.096 -6.253 4.833 1.00 94.62 100 PRO A CA 1
ATOM 759 C C . PRO A 1 100 ? 2.939 -7.299 4.064 1.00 94.62 100 PRO A C 1
ATOM 761 O O . PRO A 1 100 ? 2.738 -7.504 2.867 1.00 94.62 100 PRO A O 1
ATOM 764 N N . ALA A 1 101 ? 3.934 -7.936 4.690 1.00 92.69 101 ALA A N 1
ATOM 765 C CA . ALA A 1 101 ? 4.769 -8.928 4.010 1.00 92.69 101 ALA A CA 1
ATOM 766 C C . ALA A 1 101 ? 3.930 -10.116 3.504 1.00 92.69 101 ALA A C 1
ATOM 768 O O . ALA A 1 101 ? 3.083 -10.638 4.225 1.00 92.69 101 ALA A O 1
ATOM 769 N N . GLY A 1 102 ? 4.172 -10.531 2.257 1.00 92.06 102 GLY A N 1
ATOM 770 C CA . GLY A 1 102 ? 3.431 -11.614 1.601 1.00 92.06 102 GLY A CA 1
ATOM 771 C C . GLY A 1 102 ? 2.071 -11.214 1.017 1.00 92.06 102 GLY A C 1
ATOM 772 O O . GLY A 1 102 ? 1.420 -12.055 0.408 1.00 92.06 102 GLY A O 1
ATOM 773 N N . MET A 1 103 ? 1.640 -9.956 1.160 1.00 96.44 103 MET A N 1
ATOM 774 C CA . MET A 1 103 ? 0.410 -9.467 0.531 1.00 96.44 103 MET A CA 1
ATOM 775 C C . MET A 1 103 ? 0.672 -8.865 -0.851 1.00 96.44 103 MET A C 1
ATOM 777 O O . MET A 1 103 ? 1.740 -8.297 -1.104 1.00 96.44 103 MET A O 1
ATOM 781 N N . TYR A 1 104 ? -0.321 -8.956 -1.736 1.00 98.12 104 TYR A N 1
ATOM 782 C CA . TYR A 1 104 ? -0.298 -8.280 -3.029 1.00 98.12 104 TYR A CA 1
ATOM 783 C C . TYR A 1 104 ? -0.652 -6.799 -2.878 1.00 98.12 104 TYR A C 1
ATOM 785 O O . TYR A 1 104 ? -1.473 -6.415 -2.047 1.00 98.12 104 TYR A O 1
ATOM 793 N N . THR A 1 105 ? -0.048 -5.961 -3.714 1.00 98.00 105 THR A N 1
ATOM 794 C CA . THR A 1 105 ? -0.189 -4.502 -3.687 1.00 98.00 105 THR A CA 1
ATOM 795 C C . THR A 1 105 ? -1.637 -4.085 -3.912 1.00 98.00 105 THR A C 1
ATOM 797 O O . THR A 1 105 ? -2.134 -3.222 -3.198 1.00 98.00 105 THR A O 1
ATOM 800 N N . VAL A 1 106 ? -2.339 -4.765 -4.824 1.00 97.88 106 VAL A N 1
ATOM 801 C CA . VAL A 1 106 ? -3.774 -4.557 -5.067 1.00 97.88 106 VAL A CA 1
ATOM 802 C C . VAL A 1 106 ? -4.621 -4.759 -3.806 1.00 97.88 106 VAL A C 1
ATOM 804 O O . VAL A 1 106 ? -5.481 -3.934 -3.529 1.00 97.88 106 VAL A O 1
ATOM 807 N N . ASP A 1 107 ? -4.336 -5.788 -3.001 1.00 97.81 107 ASP A N 1
ATOM 808 C CA . ASP A 1 107 ? -5.098 -6.091 -1.781 1.00 97.81 107 ASP A CA 1
ATOM 809 C C . ASP A 1 107 ? -4.740 -5.124 -0.637 1.00 97.81 107 ASP A C 1
ATOM 811 O O . ASP A 1 107 ? -5.590 -4.748 0.171 1.00 97.81 107 ASP A O 1
ATOM 815 N N . VAL A 1 108 ? -3.476 -4.688 -0.563 1.00 97.94 108 VAL A N 1
ATOM 816 C CA . VAL A 1 108 ? -3.039 -3.679 0.413 1.00 97.94 108 VAL A CA 1
ATOM 817 C C . VAL A 1 108 ? -3.724 -2.340 0.139 1.00 97.94 108 VAL A C 1
ATOM 819 O O . VAL A 1 108 ? -4.285 -1.756 1.066 1.00 97.94 108 VAL A O 1
ATOM 822 N N . VAL A 1 109 ? -3.717 -1.884 -1.117 1.00 97.94 109 VAL A N 1
ATOM 823 C CA . VAL A 1 109 ? -4.305 -0.602 -1.535 1.00 97.94 109 VAL A CA 1
ATOM 824 C C . VAL A 1 109 ? -5.829 -0.628 -1.449 1.00 97.94 109 VAL A C 1
ATOM 826 O O . VAL A 1 109 ? -6.407 0.314 -0.912 1.00 97.94 109 VAL A O 1
ATOM 829 N N . ASP A 1 110 ? -6.479 -1.713 -1.883 1.00 97.44 110 ASP A N 1
ATOM 830 C CA . ASP A 1 110 ? -7.919 -1.908 -1.664 1.00 97.44 110 ASP A CA 1
ATOM 831 C C . ASP A 1 110 ? -8.263 -1.798 -0.173 1.00 97.44 110 ASP A C 1
ATOM 833 O O . ASP A 1 110 ? -9.192 -1.093 0.218 1.00 97.44 110 ASP A O 1
ATOM 837 N N . GLY A 1 111 ? -7.448 -2.410 0.689 1.00 97.06 111 GLY A N 1
ATOM 838 C CA . GLY A 1 111 ? -7.632 -2.299 2.127 1.00 97.06 111 GLY A CA 1
ATOM 839 C C . GLY A 1 111 ? -7.492 -0.869 2.668 1.00 97.06 111 GLY A C 1
ATOM 840 O O . GLY A 1 111 ? -8.246 -0.501 3.570 1.00 97.06 111 GLY A O 1
ATOM 841 N N . PHE A 1 112 ? -6.608 -0.035 2.103 1.00 97.06 112 PHE A N 1
ATOM 842 C CA . PHE A 1 112 ? -6.516 1.384 2.475 1.00 97.06 112 PHE A CA 1
ATOM 843 C C . PHE A 1 112 ? -7.817 2.117 2.151 1.00 97.06 112 PHE A C 1
ATOM 845 O O . PHE A 1 112 ? -8.366 2.803 3.011 1.00 97.06 112 PHE A O 1
ATOM 852 N N . LEU A 1 113 ? -8.355 1.903 0.947 1.00 96.31 113 LEU A N 1
ATOM 853 C CA . LEU A 1 113 ? -9.617 2.506 0.515 1.00 96.31 113 LEU A CA 1
ATOM 854 C C . LEU A 1 113 ? -10.790 2.037 1.382 1.00 96.31 113 LEU A C 1
ATOM 856 O O . LEU A 1 113 ? -11.622 2.836 1.809 1.00 96.31 113 LEU A O 1
ATOM 860 N N . ARG A 1 114 ? -10.840 0.741 1.703 1.00 96.69 114 ARG A N 1
ATOM 861 C CA . ARG A 1 114 ? -11.869 0.174 2.581 1.00 96.69 114 ARG A CA 1
ATOM 862 C C . ARG A 1 114 ? -11.784 0.725 3.997 1.00 96.69 114 ARG A C 1
ATOM 864 O O . ARG A 1 114 ? -12.825 0.947 4.608 1.00 96.69 114 ARG A O 1
ATOM 871 N N . MET A 1 115 ? -10.580 0.970 4.515 1.00 95.69 115 MET A N 1
ATOM 872 C CA . MET A 1 115 ? -10.402 1.599 5.824 1.00 95.69 115 MET A CA 1
ATOM 873 C C . MET A 1 115 ? -10.938 3.032 5.869 1.00 95.69 115 MET A C 1
ATOM 875 O O . MET A 1 115 ? -11.441 3.435 6.918 1.00 95.69 115 MET A O 1
ATOM 879 N N . ASP A 1 116 ? -10.873 3.769 4.762 1.00 94.25 116 ASP A N 1
ATOM 880 C CA . ASP A 1 116 ? -11.388 5.139 4.653 1.00 94.25 116 ASP A CA 1
ATOM 881 C C . ASP A 1 116 ? -12.881 5.199 4.264 1.00 94.25 116 ASP A C 1
ATOM 883 O O . ASP A 1 116 ? -13.459 6.280 4.176 1.00 94.25 116 ASP A O 1
ATOM 887 N N . SER A 1 117 ? -13.543 4.050 4.084 1.00 94.94 117 SER A N 1
ATOM 888 C CA . SER A 1 117 ? -14.970 3.979 3.754 1.00 94.94 117 SER A CA 1
ATOM 889 C C . SER A 1 117 ? -15.873 4.462 4.896 1.00 94.94 117 SER A C 1
ATOM 891 O O . SER A 1 117 ? -15.701 4.076 6.055 1.00 94.94 117 SER A O 1
ATOM 893 N N . GLU A 1 118 ? -16.936 5.193 4.543 1.00 91.38 118 GLU A N 1
ATOM 894 C CA . GLU A 1 118 ? -17.995 5.629 5.468 1.00 91.38 118 GLU A CA 1
ATOM 895 C C . GLU A 1 118 ? -18.655 4.467 6.219 1.00 91.38 118 GLU A C 1
ATOM 897 O O . GLU A 1 118 ? -19.037 4.612 7.380 1.00 91.38 118 GLU A O 1
ATOM 902 N N . LYS A 1 119 ? -18.709 3.276 5.602 1.00 92.69 119 LYS A N 1
ATOM 903 C CA . LYS A 1 119 ? -19.247 2.056 6.227 1.00 92.69 119 LYS A CA 1
ATOM 904 C C . LYS A 1 119 ? -18.538 1.695 7.533 1.00 92.69 119 LYS A C 1
ATOM 906 O O . LYS A 1 119 ? -19.111 1.000 8.366 1.00 92.69 119 LYS A O 1
ATOM 911 N N . LEU A 1 120 ? -17.296 2.145 7.705 1.00 93.25 120 LEU A N 1
ATOM 912 C CA . LEU A 1 120 ? -16.482 1.886 8.884 1.00 93.25 120 LEU A CA 1
ATOM 913 C C . LEU A 1 120 ? -16.243 3.141 9.743 1.00 93.25 120 LEU A C 1
ATOM 915 O O . LEU A 1 120 ? -15.457 3.080 10.689 1.00 93.25 120 LEU A O 1
ATOM 919 N N . ALA A 1 121 ? -16.908 4.267 9.462 1.00 91.44 121 ALA A N 1
ATOM 920 C CA . ALA A 1 121 ? -16.657 5.546 10.136 1.00 91.44 121 ALA A CA 1
ATOM 921 C C . ALA A 1 121 ? -16.872 5.497 11.662 1.00 91.44 121 ALA A C 1
ATOM 923 O O . ALA A 1 121 ? -16.171 6.184 12.402 1.00 91.44 121 ALA A O 1
ATOM 924 N N . GLY A 1 122 ? -17.781 4.642 12.145 1.00 94.81 122 GLY A N 1
ATOM 925 C CA . GLY A 1 122 ? -18.031 4.440 13.579 1.00 94.81 122 GLY A CA 1
ATOM 926 C C . GLY A 1 122 ? -16.978 3.595 14.308 1.00 94.81 122 GLY A C 1
ATOM 927 O O . GLY A 1 122 ? -17.025 3.476 15.530 1.00 94.81 122 GLY A O 1
ATOM 928 N N . MET A 1 123 ? -16.026 2.992 13.589 1.00 96.19 123 MET A N 1
ATOM 929 C CA . MET A 1 123 ? -14.997 2.135 14.176 1.00 96.19 123 MET A CA 1
ATOM 930 C C . MET A 1 123 ? -13.680 2.889 14.375 1.00 96.19 123 MET A C 1
ATOM 932 O O . MET A 1 123 ? -13.194 3.620 13.500 1.00 96.19 123 MET A O 1
ATOM 936 N N . ASN A 1 124 ? -13.024 2.634 15.510 1.00 96.94 124 ASN A N 1
ATOM 937 C CA . ASN A 1 124 ? -11.660 3.110 15.707 1.00 96.94 124 ASN A CA 1
ATOM 938 C C . ASN A 1 124 ? -10.716 2.495 14.649 1.00 96.94 124 ASN A C 1
ATOM 940 O O . ASN A 1 124 ? -10.974 1.432 14.080 1.00 96.94 124 ASN A O 1
ATOM 944 N N . ARG A 1 125 ? -9.605 3.177 14.359 1.00 95.69 125 ARG A N 1
ATOM 945 C CA . ARG A 1 125 ? -8.694 2.798 13.264 1.00 95.69 125 ARG A CA 1
ATOM 946 C C . ARG A 1 125 ? -8.117 1.384 13.413 1.00 95.69 125 ARG A C 1
ATOM 948 O O . ARG A 1 125 ? -7.928 0.701 12.411 1.00 95.69 125 ARG A O 1
ATOM 955 N N . ALA A 1 126 ? -7.877 0.940 14.647 1.00 97.25 126 ALA A N 1
ATOM 956 C CA . ALA A 1 126 ? -7.363 -0.397 14.927 1.00 97.25 126 ALA A CA 1
ATOM 957 C C . ALA A 1 126 ? -8.396 -1.485 14.598 1.00 97.25 126 ALA A C 1
ATOM 959 O O . ALA A 1 126 ? -8.064 -2.461 13.932 1.00 97.25 126 ALA A O 1
ATOM 960 N N . ALA A 1 127 ? -9.654 -1.284 14.996 1.00 97.31 127 ALA A N 1
ATOM 961 C CA . ALA A 1 127 ? -10.765 -2.175 14.686 1.00 97.31 127 ALA A CA 1
ATOM 962 C C . ALA A 1 127 ? -11.026 -2.237 13.177 1.00 97.31 127 ALA A C 1
ATOM 964 O O . ALA A 1 127 ? -11.171 -3.329 12.634 1.00 97.31 127 ALA A O 1
ATOM 965 N N . ARG A 1 128 ? -10.982 -1.090 12.479 1.00 97.62 128 ARG A N 1
ATOM 966 C CA . ARG A 1 128 ? -11.061 -1.043 11.008 1.00 97.62 128 ARG A CA 1
ATOM 967 C C . ARG A 1 128 ? -9.978 -1.888 10.351 1.00 97.62 128 ARG A C 1
ATOM 969 O O . ARG A 1 128 ? -10.271 -2.686 9.467 1.00 97.62 128 ARG A O 1
ATOM 976 N N . PHE A 1 129 ? -8.737 -1.743 10.806 1.00 97.25 129 PHE A N 1
ATOM 977 C CA . PHE A 1 129 ? -7.615 -2.504 10.272 1.00 97.25 129 PHE A CA 1
ATOM 978 C C . PHE A 1 129 ? -7.775 -4.012 10.502 1.00 97.25 129 PHE A C 1
ATOM 980 O O . PHE A 1 129 ? -7.597 -4.793 9.569 1.00 97.25 129 PHE A O 1
ATOM 987 N N . VAL A 1 130 ? -8.143 -4.426 11.721 1.00 96.44 130 VAL A N 1
ATOM 988 C CA . VAL A 1 130 ? -8.395 -5.840 12.046 1.00 96.44 130 VAL A CA 1
ATOM 989 C C . VAL A 1 130 ? -9.539 -6.388 11.192 1.00 96.44 130 VAL A C 1
ATOM 991 O O . VAL A 1 130 ? -9.426 -7.488 10.666 1.00 96.44 130 VAL A O 1
ATOM 994 N N . HIS A 1 131 ? -10.601 -5.611 10.986 1.00 95.56 131 HIS A N 1
ATOM 995 C CA . HIS A 1 131 ? -11.730 -6.008 10.150 1.00 95.56 131 HIS A CA 1
ATOM 996 C C . HIS A 1 131 ? -11.339 -6.195 8.673 1.00 95.56 131 HIS A C 1
ATOM 998 O O . HIS A 1 131 ? -11.759 -7.159 8.039 1.00 95.56 131 HIS A O 1
ATOM 1004 N N . VAL A 1 132 ? -10.521 -5.294 8.120 1.00 96.56 132 VAL A N 1
ATOM 1005 C CA . VAL A 1 132 ? -10.128 -5.321 6.701 1.00 96.56 132 VAL A CA 1
ATOM 1006 C C . VAL A 1 132 ? -9.056 -6.373 6.418 1.00 96.56 132 VAL A C 1
ATOM 1008 O O . VAL A 1 132 ? -9.181 -7.124 5.452 1.00 96.56 132 VAL A O 1
ATOM 1011 N N . TYR A 1 133 ? -8.010 -6.437 7.243 1.00 94.31 133 TYR A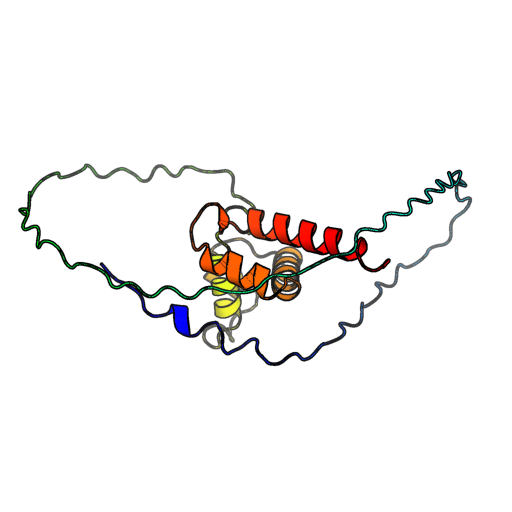 N 1
ATOM 1012 C CA . TYR A 1 133 ? -6.830 -7.263 6.975 1.00 94.31 133 TYR A CA 1
ATOM 1013 C C . TYR A 1 133 ? -6.768 -8.549 7.796 1.00 94.31 133 TYR A C 1
ATOM 1015 O O . TYR A 1 133 ? -5.931 -9.396 7.496 1.00 94.31 133 TYR A O 1
ATOM 1023 N N . GLN A 1 134 ? -7.599 -8.696 8.833 1.00 94.69 134 GLN A N 1
ATOM 1024 C CA . GLN A 1 134 ? -7.564 -9.833 9.765 1.00 94.69 134 GLN A CA 1
ATOM 1025 C C . GLN A 1 134 ? -6.173 -10.020 10.404 1.00 94.69 134 GLN A C 1
ATOM 1027 O O . GLN A 1 134 ? -5.696 -11.131 10.629 1.00 94.69 134 GLN A O 1
ATOM 1032 N N . ARG A 1 135 ? -5.479 -8.904 10.674 1.00 93.94 135 ARG A N 1
ATOM 1033 C CA . ARG A 1 135 ? -4.140 -8.850 11.285 1.00 93.94 135 ARG A CA 1
ATOM 1034 C C . ARG A 1 135 ? -4.117 -7.861 12.446 1.00 93.94 135 ARG A C 1
ATOM 1036 O O . ARG A 1 135 ? -4.932 -6.944 12.510 1.00 93.94 135 ARG A O 1
ATOM 1043 N N . LEU A 1 136 ? -3.135 -8.012 13.334 1.00 94.69 136 LEU A N 1
ATOM 1044 C CA . LEU A 1 136 ? -2.917 -7.080 14.440 1.00 94.69 136 LEU A CA 1
ATOM 1045 C C . LEU A 1 136 ? -2.504 -5.696 13.927 1.00 94.69 136 LEU A C 1
ATOM 1047 O O . LEU A 1 136 ? -1.581 -5.563 13.120 1.00 94.69 136 LEU A O 1
ATOM 1051 N N . TYR A 1 137 ? -3.176 -4.665 14.434 1.00 95.56 137 TYR A N 1
ATOM 1052 C CA . TYR A 1 137 ? -2.897 -3.283 14.068 1.00 95.56 137 TYR A CA 1
ATOM 1053 C C . TYR A 1 137 ? -1.640 -2.757 14.763 1.00 95.56 137 TYR A C 1
ATOM 1055 O O . TYR A 1 137 ? -1.485 -2.857 15.979 1.00 95.56 137 TYR A O 1
ATOM 1063 N N . LYS A 1 138 ? -0.771 -2.106 13.987 1.00 96.56 138 LYS A N 1
ATOM 1064 C CA . LYS A 1 138 ? 0.347 -1.314 14.501 1.00 96.56 138 LYS A CA 1
ATOM 1065 C C . LYS A 1 138 ? 0.401 0.010 13.754 1.00 96.56 138 LYS A C 1
ATOM 1067 O O . LYS A 1 138 ? 0.773 0.024 12.583 1.00 96.56 138 LYS A O 1
ATOM 1072 N N . SER A 1 139 ? 0.070 1.108 14.443 1.00 95.50 139 SER A N 1
ATOM 1073 C CA . SER A 1 139 ? -0.106 2.424 13.805 1.00 95.50 139 SER A CA 1
ATOM 1074 C C . SER A 1 139 ? 1.095 2.844 12.972 1.00 95.50 139 SER A C 1
ATOM 1076 O O . SER A 1 139 ? 0.925 3.130 11.797 1.00 95.50 139 SER A O 1
ATOM 1078 N N . SER A 1 140 ? 2.313 2.773 13.526 1.00 96.44 140 SER A N 1
ATOM 1079 C CA . SER A 1 140 ? 3.519 3.147 12.776 1.00 96.44 140 SER A CA 1
ATOM 1080 C C . SER A 1 140 ? 3.687 2.328 11.502 1.00 96.44 140 SER A C 1
ATOM 1082 O O . SER A 1 140 ? 3.986 2.872 10.453 1.00 96.44 140 SER A O 1
ATOM 1084 N N . THR A 1 141 ? 3.418 1.022 11.562 1.00 95.50 141 THR A N 1
ATOM 1085 C CA . THR A 1 141 ? 3.517 0.162 10.381 1.00 95.50 141 THR A CA 1
ATOM 1086 C C . THR A 1 141 ? 2.443 0.510 9.350 1.00 95.50 141 THR A C 1
ATOM 1088 O O . THR A 1 141 ? 2.753 0.547 8.166 1.00 95.50 141 THR A O 1
ATOM 1091 N N . TYR A 1 142 ? 1.207 0.797 9.761 1.00 96.62 142 TYR A N 1
ATOM 1092 C CA . TYR A 1 142 ? 0.161 1.234 8.834 1.00 96.62 142 TYR A CA 1
ATOM 1093 C C . TYR A 1 142 ? 0.510 2.571 8.168 1.00 96.62 142 TYR A C 1
ATOM 1095 O O . TYR A 1 142 ? 0.564 2.650 6.943 1.00 96.62 142 TYR A O 1
ATOM 1103 N N . ASP A 1 143 ? 0.818 3.586 8.976 1.00 96.31 143 ASP A N 1
ATOM 1104 C CA . ASP A 1 143 ? 1.135 4.940 8.518 1.00 96.31 143 ASP A CA 1
ATOM 1105 C C . ASP A 1 143 ? 2.348 4.954 7.577 1.00 96.31 143 ASP A C 1
ATOM 1107 O O . ASP A 1 143 ? 2.293 5.565 6.511 1.00 96.31 143 ASP A O 1
ATOM 1111 N N . ASP A 1 144 ? 3.407 4.206 7.902 1.00 96.62 144 ASP A N 1
ATOM 1112 C CA . ASP A 1 144 ? 4.592 4.081 7.049 1.00 96.62 144 ASP A CA 1
ATOM 1113 C C . ASP A 1 144 ? 4.253 3.487 5.675 1.00 96.62 144 ASP A C 1
ATOM 1115 O O . ASP A 1 144 ? 4.788 3.928 4.658 1.00 96.62 144 ASP A O 1
ATOM 1119 N N . ASN A 1 145 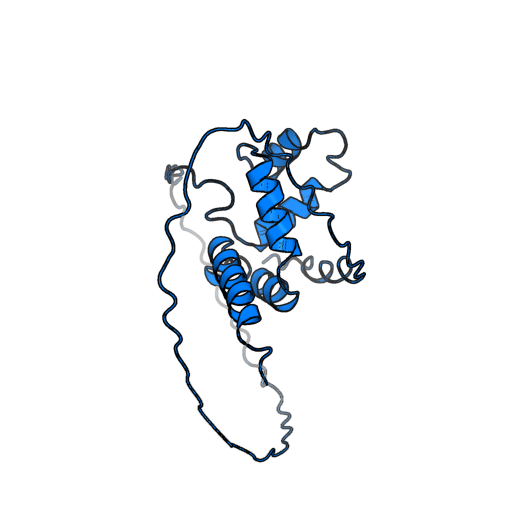? 3.373 2.482 5.617 1.00 97.25 145 ASN A N 1
ATOM 1120 C CA . ASN A 1 145 ? 2.998 1.854 4.349 1.00 97.25 145 ASN A CA 1
ATOM 1121 C C . ASN A 1 145 ? 2.059 2.743 3.519 1.00 97.25 145 ASN A C 1
ATOM 1123 O O . ASN A 1 145 ? 2.232 2.809 2.303 1.00 97.25 145 ASN A O 1
ATOM 1127 N N . VAL A 1 146 ? 1.141 3.481 4.152 1.00 97.06 146 VAL A N 1
ATOM 1128 C CA . VAL A 1 146 ? 0.319 4.495 3.468 1.00 97.06 146 VAL A CA 1
ATOM 1129 C C . VAL A 1 146 ? 1.196 5.613 2.902 1.00 97.06 146 VAL A C 1
ATOM 1131 O O . VAL A 1 146 ? 1.025 6.006 1.750 1.00 97.06 146 VAL A O 1
ATOM 1134 N N . ASN A 1 147 ? 2.168 6.103 3.673 1.00 96.69 147 ASN A N 1
ATOM 1135 C CA . ASN A 1 147 ? 3.087 7.145 3.216 1.00 96.69 147 ASN A CA 1
ATOM 1136 C C . ASN A 1 147 ? 3.965 6.657 2.058 1.00 96.69 147 ASN A C 1
ATOM 1138 O O . ASN A 1 147 ? 4.123 7.376 1.079 1.00 96.69 147 ASN A O 1
ATOM 1142 N N . ARG A 1 148 ? 4.474 5.419 2.119 1.00 97.12 148 ARG A N 1
ATOM 1143 C CA . ARG A 1 148 ? 5.217 4.798 1.006 1.00 97.12 148 ARG A CA 1
ATOM 1144 C C . ARG A 1 148 ? 4.374 4.684 -0.259 1.00 97.12 148 ARG A C 1
ATOM 1146 O O . ARG A 1 148 ? 4.880 4.968 -1.336 1.00 97.12 148 ARG A O 1
ATOM 1153 N N . TRP A 1 149 ? 3.106 4.288 -0.136 1.00 97.56 149 TRP A N 1
ATOM 1154 C CA . TRP A 1 149 ? 2.190 4.259 -1.277 1.00 97.56 149 TRP A CA 1
ATOM 1155 C C . TRP A 1 149 ? 2.064 5.643 -1.914 1.00 97.56 149 TRP A C 1
ATOM 1157 O O . TRP A 1 149 ? 2.297 5.787 -3.108 1.00 97.56 149 TRP A O 1
ATOM 1167 N N . LYS A 1 150 ? 1.772 6.665 -1.100 1.00 96.44 150 LYS A N 1
ATOM 1168 C CA . LYS A 1 150 ? 1.589 8.050 -1.557 1.00 96.44 150 LYS A CA 1
ATOM 1169 C C . LYS A 1 150 ? 2.858 8.681 -2.136 1.00 96.44 150 LYS A C 1
ATOM 1171 O O . LYS A 1 150 ? 2.747 9.518 -3.020 1.00 96.44 150 LYS A O 1
ATOM 1176 N N . ALA A 1 151 ? 4.032 8.301 -1.636 1.00 95.25 151 ALA A N 1
ATOM 1177 C CA . ALA A 1 151 ? 5.318 8.813 -2.106 1.00 95.25 151 ALA A CA 1
ATOM 1178 C C . ALA A 1 151 ? 5.784 8.175 -3.425 1.00 95.25 151 ALA A C 1
ATOM 1180 O O . ALA A 1 151 ? 6.634 8.743 -4.102 1.00 95.25 151 ALA A O 1
ATOM 1181 N N . ALA A 1 152 ? 5.262 7.000 -3.786 1.00 96.19 152 ALA A N 1
ATOM 1182 C CA . ALA A 1 152 ? 5.625 6.334 -5.030 1.00 96.19 152 ALA A CA 1
ATOM 1183 C C . ALA A 1 152 ? 5.126 7.107 -6.254 1.00 96.19 152 ALA A C 1
ATOM 1185 O O . ALA A 1 152 ? 4.019 7.650 -6.243 1.00 96.19 152 ALA A O 1
ATOM 1186 N N . SER A 1 153 ? 5.903 7.090 -7.340 1.00 96.06 153 SER A N 1
ATOM 1187 C CA . SER A 1 153 ? 5.469 7.702 -8.593 1.00 96.06 153 SER A CA 1
ATOM 1188 C C . SER A 1 153 ? 4.211 7.028 -9.142 1.00 96.06 153 SER A C 1
ATOM 1190 O O . SER A 1 153 ? 3.981 5.826 -8.967 1.00 96.06 153 SER A O 1
ATOM 1192 N N . SER A 1 154 ? 3.407 7.792 -9.887 1.00 95.69 154 SER A N 1
ATOM 1193 C CA . SER A 1 154 ? 2.208 7.264 -10.553 1.00 95.69 154 SER A CA 1
ATOM 1194 C C . SER A 1 154 ? 2.537 6.077 -11.476 1.00 95.69 154 SER A C 1
ATOM 1196 O O . SER A 1 154 ? 1.780 5.104 -11.546 1.00 95.69 154 SER A O 1
ATOM 1198 N N . LYS A 1 155 ? 3.718 6.094 -12.116 1.00 95.94 155 LYS A N 1
ATOM 1199 C CA . LYS A 1 155 ? 4.223 4.990 -12.946 1.00 95.94 155 LYS A CA 1
ATOM 1200 C C . LYS A 1 155 ? 4.441 3.721 -12.121 1.00 95.94 155 LYS A C 1
ATOM 1202 O O . LYS A 1 155 ? 4.009 2.644 -12.540 1.00 95.94 155 LYS A O 1
ATOM 1207 N N . LEU A 1 156 ? 5.082 3.827 -10.954 1.00 97.06 156 LEU A N 1
ATOM 1208 C CA . LEU A 1 156 ? 5.326 2.682 -10.078 1.00 97.06 156 LEU A CA 1
ATOM 1209 C C . LEU A 1 156 ? 4.028 2.142 -9.458 1.00 97.06 156 LEU A C 1
ATOM 1211 O O . LEU A 1 156 ? 3.836 0.921 -9.418 1.00 97.06 156 LEU A O 1
ATOM 1215 N N . GLN A 1 157 ? 3.124 3.028 -9.029 1.00 98.00 157 GLN A N 1
ATOM 1216 C CA . GLN A 1 157 ? 1.798 2.655 -8.529 1.00 98.00 157 GLN A CA 1
ATOM 1217 C C . GLN A 1 157 ? 1.015 1.874 -9.593 1.00 98.00 157 GLN A C 1
ATOM 1219 O O . GLN A 1 157 ? 0.609 0.738 -9.348 1.00 98.00 157 GLN A O 1
ATOM 1224 N N . SER A 1 158 ? 0.895 2.432 -10.803 1.00 97.38 158 SER A N 1
ATOM 1225 C CA . SER A 1 158 ? 0.181 1.807 -11.925 1.00 97.38 158 SER A CA 1
ATOM 1226 C C . SER A 1 158 ? 0.781 0.454 -12.295 1.00 97.38 158 SER A C 1
ATOM 1228 O O . SER A 1 158 ? 0.060 -0.530 -12.437 1.00 97.38 158 SER A O 1
ATOM 1230 N N . ARG A 1 159 ? 2.116 0.361 -12.382 1.00 97.12 159 ARG A N 1
ATOM 1231 C CA . ARG A 1 159 ? 2.812 -0.903 -12.664 1.00 97.12 159 ARG A CA 1
ATOM 1232 C C . ARG A 1 159 ? 2.504 -1.973 -11.617 1.00 97.12 159 ARG A C 1
ATOM 1234 O O . ARG A 1 159 ? 2.304 -3.130 -11.972 1.00 97.12 159 ARG A O 1
ATOM 1241 N N . SER A 1 160 ? 2.478 -1.596 -10.342 1.00 97.25 160 SER A N 1
ATOM 1242 C CA . SER A 1 160 ? 2.277 -2.538 -9.235 1.00 97.25 160 SER A CA 1
ATOM 1243 C C . SER A 1 160 ? 0.818 -2.980 -9.104 1.00 97.25 160 SER A C 1
ATOM 1245 O O . SER A 1 160 ? 0.567 -4.128 -8.747 1.00 97.25 160 SER A O 1
ATOM 1247 N N . LEU A 1 161 ? -0.139 -2.109 -9.445 1.00 97.69 161 LEU A N 1
ATOM 1248 C CA . LEU A 1 161 ? -1.557 -2.470 -9.541 1.00 97.69 161 LEU A CA 1
ATOM 1249 C C . LEU A 1 161 ? -1.833 -3.361 -10.759 1.00 97.69 161 LEU A C 1
ATOM 1251 O O . LEU A 1 161 ? -2.489 -4.391 -10.618 1.00 97.69 161 LEU A O 1
ATOM 1255 N N . ASN A 1 162 ? -1.271 -3.026 -11.926 1.00 96.88 162 ASN A N 1
ATOM 1256 C CA . ASN A 1 162 ? -1.422 -3.812 -13.158 1.00 96.88 162 ASN A CA 1
ATOM 1257 C C . ASN A 1 162 ? -0.797 -5.207 -13.048 1.00 96.88 162 ASN A C 1
ATOM 1259 O O . ASN A 1 162 ? -1.262 -6.142 -13.694 1.00 96.88 162 ASN A O 1
ATOM 1263 N N . ALA A 1 163 ? 0.231 -5.371 -12.210 1.00 96.62 163 ALA A N 1
ATOM 1264 C CA . ALA A 1 163 ? 0.799 -6.682 -11.919 1.00 96.62 163 ALA A CA 1
ATOM 1265 C C . ALA A 1 163 ? -0.196 -7.621 -11.205 1.00 96.62 163 ALA A C 1
ATOM 1267 O O . ALA A 1 163 ? 0.003 -8.837 -11.220 1.00 96.62 163 ALA A O 1
ATOM 1268 N N . GLY A 1 164 ? -1.263 -7.099 -10.588 1.00 96.62 164 GLY A N 1
ATOM 1269 C CA . GLY A 1 164 ? -2.311 -7.897 -9.956 1.00 96.62 164 GLY A CA 1
ATOM 1270 C C . GLY A 1 164 ? -1.791 -8.811 -8.841 1.00 96.62 164 GLY A C 1
ATOM 1271 O O . GLY A 1 164 ? -0.888 -8.456 -8.082 1.00 96.62 164 GLY A O 1
ATOM 1272 N N . ARG A 1 165 ? -2.354 -10.022 -8.746 1.00 97.38 165 ARG A N 1
ATOM 1273 C CA . ARG A 1 165 ? -1.943 -11.057 -7.778 1.00 97.38 165 ARG A CA 1
ATOM 1274 C C . ARG A 1 165 ? -0.836 -11.965 -8.321 1.00 97.38 165 ARG A C 1
ATOM 1276 O O . ARG A 1 165 ? -0.920 -13.187 -8.245 1.00 97.38 165 ARG A O 1
ATOM 1283 N N . THR A 1 166 ? 0.191 -11.364 -8.913 1.00 97.62 166 THR A N 1
ATOM 1284 C CA . THR A 1 166 ? 1.394 -12.072 -9.375 1.00 97.62 166 THR A CA 1
ATOM 1285 C C . THR A 1 166 ? 2.567 -11.809 -8.434 1.00 97.62 166 THR A C 1
ATOM 1287 O O . THR A 1 166 ? 2.514 -10.919 -7.583 1.00 97.62 166 THR A O 1
ATOM 1290 N N . LYS A 1 167 ? 3.670 -12.549 -8.604 1.00 95.94 167 LYS A N 1
ATOM 1291 C CA . LYS A 1 167 ? 4.915 -12.326 -7.849 1.00 95.94 167 LYS A CA 1
ATOM 1292 C C . LYS A 1 167 ? 5.411 -10.877 -7.963 1.00 95.94 167 LYS A C 1
ATOM 1294 O O . LYS A 1 167 ? 5.871 -10.303 -6.980 1.00 95.94 167 LYS A O 1
ATOM 1299 N N . GLU A 1 168 ? 5.247 -10.268 -9.135 1.00 95.62 168 GLU A N 1
ATOM 1300 C CA . GLU A 1 168 ? 5.613 -8.873 -9.406 1.00 95.62 168 GLU A CA 1
ATOM 1301 C C . GLU A 1 168 ? 4.702 -7.857 -8.710 1.00 95.62 168 GLU A C 1
ATOM 1303 O O . GLU A 1 168 ? 5.106 -6.713 -8.495 1.00 95.62 168 GLU A O 1
ATOM 1308 N N . GLY A 1 169 ? 3.485 -8.279 -8.357 1.00 96.44 169 GLY A N 1
ATOM 1309 C CA . GLY A 1 169 ? 2.504 -7.495 -7.619 1.00 96.44 169 GLY A CA 1
ATOM 1310 C C . GLY A 1 169 ? 2.644 -7.602 -6.103 1.00 96.44 169 GLY A C 1
ATOM 1311 O O . GLY A 1 169 ? 1.879 -6.958 -5.390 1.00 96.44 169 GLY A O 1
ATOM 1312 N N . LEU A 1 170 ? 3.599 -8.371 -5.570 1.00 97.50 170 LEU A N 1
ATOM 1313 C CA . LEU A 1 170 ? 3.844 -8.439 -4.126 1.00 97.50 170 LEU A CA 1
ATOM 1314 C C . LEU A 1 170 ? 4.281 -7.080 -3.566 1.00 97.50 170 LEU A C 1
ATOM 1316 O O . LEU A 1 170 ? 5.127 -6.390 -4.136 1.00 97.50 170 LEU A O 1
ATOM 1320 N N . TRP A 1 171 ? 3.776 -6.728 -2.384 1.00 97.56 171 TRP A N 1
ATOM 1321 C CA . TRP A 1 171 ? 4.130 -5.479 -1.707 1.00 97.56 171 TRP A CA 1
ATOM 1322 C C . TRP A 1 171 ? 5.632 -5.369 -1.398 1.00 97.56 171 TRP A C 1
ATOM 1324 O O . TRP A 1 171 ? 6.208 -4.281 -1.377 1.00 97.56 171 TRP A O 1
ATOM 1334 N N . THR A 1 172 ? 6.303 -6.502 -1.177 1.00 96.56 172 THR A N 1
ATOM 1335 C CA . THR A 1 172 ? 7.763 -6.562 -1.009 1.00 96.56 172 THR A CA 1
ATOM 1336 C C . THR A 1 172 ? 8.502 -6.095 -2.264 1.00 96.56 172 THR A C 1
ATOM 1338 O O . THR A 1 172 ? 9.462 -5.335 -2.145 1.00 96.56 172 THR A O 1
ATOM 1341 N N . MET A 1 173 ? 8.020 -6.471 -3.453 1.00 96.88 173 MET A N 1
ATOM 1342 C CA . MET A 1 173 ? 8.579 -6.025 -4.733 1.00 96.88 173 MET A CA 1
ATOM 1343 C C . MET A 1 173 ? 8.312 -4.539 -4.971 1.00 96.88 173 MET A C 1
ATOM 1345 O O . MET A 1 173 ? 9.220 -3.814 -5.375 1.00 96.88 173 MET A O 1
ATOM 1349 N N . PHE A 1 174 ? 7.104 -4.060 -4.649 1.00 97.69 174 PHE A N 1
ATOM 1350 C CA . PHE A 1 174 ? 6.782 -2.630 -4.684 1.00 97.69 174 PHE A CA 1
ATOM 1351 C C . PHE A 1 174 ? 7.750 -1.812 -3.817 1.00 97.69 174 PHE A C 1
ATOM 1353 O O . PHE A 1 174 ? 8.348 -0.854 -4.299 1.00 97.69 174 PHE A O 1
ATOM 1360 N N . ARG A 1 175 ? 7.983 -2.225 -2.563 1.00 97.12 175 ARG A N 1
ATOM 1361 C CA . ARG A 1 175 ? 8.916 -1.534 -1.655 1.00 97.12 175 ARG A CA 1
ATOM 1362 C C . ARG A 1 175 ? 10.354 -1.527 -2.166 1.00 97.12 175 ARG A C 1
ATOM 1364 O O . ARG A 1 175 ? 11.029 -0.516 -2.014 1.00 97.12 175 ARG A O 1
ATOM 1371 N N . SER A 1 176 ? 10.821 -2.637 -2.734 1.00 96.31 176 SER A N 1
ATOM 1372 C CA . SER A 1 176 ? 12.169 -2.719 -3.305 1.00 96.31 176 SER A CA 1
ATOM 1373 C C . SER A 1 176 ? 12.341 -1.738 -4.466 1.00 96.31 176 SER A C 1
ATOM 1375 O O . SER A 1 176 ? 13.328 -1.012 -4.503 1.00 96.31 176 SER A O 1
ATOM 1377 N N . ARG A 1 177 ? 11.348 -1.653 -5.359 1.00 96.44 177 ARG A N 1
ATOM 1378 C CA . ARG A 1 177 ? 11.349 -0.702 -6.480 1.00 96.44 177 ARG A CA 1
ATOM 1379 C C . ARG A 1 177 ? 11.258 0.747 -6.028 1.00 96.44 177 ARG A C 1
ATOM 1381 O O . ARG A 1 177 ? 11.960 1.578 -6.578 1.00 96.44 177 ARG A O 1
ATOM 1388 N N . LEU A 1 178 ? 10.428 1.029 -5.025 1.00 96.69 178 LEU A N 1
ATOM 1389 C CA . LEU A 1 178 ? 10.303 2.369 -4.458 1.00 96.69 178 LEU A CA 1
ATOM 1390 C C . LEU A 1 178 ? 11.636 2.850 -3.882 1.00 96.69 178 LEU A C 1
ATOM 1392 O O . LEU A 1 178 ? 12.030 3.981 -4.118 1.00 96.69 178 LEU A O 1
ATOM 1396 N N . ASN A 1 179 ? 12.343 1.988 -3.147 1.00 95.06 179 ASN A N 1
ATOM 1397 C CA . ASN A 1 179 ? 13.663 2.335 -2.628 1.00 95.06 179 ASN A CA 1
ATOM 1398 C C . ASN A 1 179 ? 14.658 2.612 -3.770 1.00 95.06 179 ASN A C 1
ATOM 1400 O O . ASN A 1 179 ? 15.361 3.609 -3.711 1.00 95.06 179 ASN A O 1
ATOM 1404 N N . ALA A 1 180 ? 14.666 1.785 -4.822 1.00 93.81 180 ALA A N 1
ATOM 1405 C CA . ALA A 1 180 ? 15.528 2.001 -5.986 1.00 93.81 180 ALA A CA 1
ATOM 1406 C C . ALA A 1 180 ? 15.192 3.298 -6.749 1.00 93.81 180 ALA A C 1
ATOM 1408 O O . ALA A 1 180 ? 16.085 3.954 -7.269 1.00 93.81 180 ALA A O 1
ATOM 1409 N N . GLU A 1 181 ? 13.913 3.676 -6.813 1.00 93.06 181 GLU A N 1
ATOM 1410 C CA . GLU A 1 181 ? 13.470 4.938 -7.417 1.00 93.06 181 GLU A CA 1
ATOM 1411 C C . GLU A 1 181 ? 13.931 6.149 -6.596 1.00 93.06 181 GLU A C 1
ATOM 1413 O O . GLU A 1 181 ? 14.399 7.124 -7.172 1.00 93.06 181 GLU A O 1
ATOM 1418 N N . LEU A 1 182 ? 13.865 6.062 -5.263 1.00 91.00 182 LEU A N 1
ATOM 1419 C CA . LEU A 1 182 ? 14.361 7.111 -4.371 1.00 91.00 182 LEU A CA 1
ATOM 1420 C C . LEU A 1 182 ? 15.891 7.237 -4.420 1.00 91.00 182 LEU A C 1
ATOM 1422 O O . LEU A 1 182 ? 16.398 8.348 -4.430 1.00 91.00 182 LEU A O 1
ATOM 1426 N N . GLU A 1 183 ? 16.620 6.120 -4.496 1.00 91.00 183 GLU A N 1
ATOM 1427 C CA . GLU A 1 183 ? 18.087 6.121 -4.613 1.00 91.00 183 GLU A CA 1
ATOM 1428 C C . GLU A 1 183 ? 18.565 6.600 -5.994 1.00 91.00 183 GLU A C 1
ATOM 1430 O O . GLU A 1 183 ? 19.594 7.261 -6.099 1.00 91.00 183 GLU A O 1
ATOM 1435 N N . GLY A 1 184 ? 17.818 6.297 -7.061 1.00 83.25 184 GLY A N 1
ATOM 1436 C CA . GLY A 1 184 ? 18.149 6.721 -8.424 1.00 83.25 184 GLY A CA 1
ATOM 1437 C C . GLY A 1 184 ? 17.887 8.204 -8.707 1.00 83.25 184 GLY A C 1
ATOM 1438 O O . GLY A 1 184 ? 18.427 8.736 -9.674 1.00 83.25 184 GLY A O 1
ATOM 1439 N N . MET A 1 185 ? 17.080 8.875 -7.882 1.00 65.31 185 MET A N 1
ATOM 1440 C CA . MET A 1 185 ? 16.755 10.297 -8.042 1.00 65.31 185 MET A CA 1
ATOM 1441 C C . MET A 1 185 ? 17.869 11.225 -7.537 1.00 65.31 185 MET A C 1
ATOM 1443 O O . MET A 1 185 ? 18.023 12.318 -8.066 1.00 65.31 185 MET A O 1
ATOM 1447 N N . ASP A 1 186 ? 18.704 10.769 -6.600 1.00 64.12 186 ASP A N 1
ATOM 1448 C CA . ASP A 1 186 ? 19.815 11.566 -6.057 1.00 64.12 186 ASP A CA 1
ATOM 1449 C C . ASP A 1 186 ? 21.043 11.623 -6.997 1.00 64.12 186 ASP A C 1
ATOM 1451 O O . ASP A 1 186 ? 22.020 12.311 -6.705 1.00 64.12 186 ASP A O 1
ATOM 1455 N N . GLY A 1 187 ? 21.022 10.891 -8.119 1.00 57.06 187 GLY A N 1
ATOM 1456 C CA . GLY A 1 187 ? 22.196 10.675 -8.973 1.00 57.06 187 GLY A CA 1
ATOM 1457 C C . GLY A 1 187 ? 22.202 11.360 -10.342 1.00 57.06 187 GLY A C 1
ATOM 1458 O O . GLY A 1 187 ? 23.190 11.198 -11.051 1.00 57.06 187 GLY A O 1
ATOM 1459 N N . ASN A 1 188 ? 21.143 12.075 -10.750 1.00 51.59 188 ASN A N 1
ATOM 1460 C CA . ASN A 1 188 ? 20.987 12.500 -12.154 1.00 51.59 188 ASN A CA 1
ATOM 1461 C C . ASN A 1 188 ? 20.747 14.007 -12.390 1.00 51.59 188 ASN A C 1
ATOM 1463 O O . ASN A 1 188 ? 20.478 14.393 -13.523 1.00 51.59 188 ASN A O 1
ATOM 1467 N N . ASP A 1 189 ? 20.894 14.858 -11.369 1.00 52.72 189 ASP A N 1
ATOM 1468 C CA . ASP A 1 189 ? 20.733 16.324 -11.491 1.00 52.72 189 ASP A CA 1
ATOM 1469 C C . ASP A 1 189 ? 22.067 17.071 -11.694 1.00 52.72 189 ASP A C 1
ATOM 1471 O O . ASP A 1 189 ? 22.186 18.256 -11.393 1.00 52.72 189 ASP A O 1
ATOM 1475 N N . ASN A 1 190 ? 23.091 16.383 -12.203 1.00 47.81 190 ASN A N 1
ATOM 1476 C CA . ASN A 1 190 ? 24.375 16.994 -12.538 1.00 47.81 190 ASN A CA 1
ATOM 1477 C C . ASN A 1 190 ? 24.667 16.812 -14.034 1.00 47.81 190 ASN A C 1
ATOM 1479 O O . ASN A 1 190 ? 25.590 16.090 -14.405 1.00 47.81 190 ASN A O 1
ATOM 1483 N N . VAL A 1 191 ? 23.827 17.424 -14.878 1.00 42.22 191 VAL A N 1
ATOM 1484 C CA . VAL A 1 191 ? 24.095 17.675 -16.306 1.00 42.22 191 VAL A CA 1
ATOM 1485 C C . VAL A 1 191 ? 23.616 19.075 -16.661 1.00 42.22 191 VAL A C 1
ATOM 1487 O O . VAL A 1 191 ? 22.435 19.375 -16.373 1.00 42.22 191 VAL A O 1
#

Secondary structure (DSSP, 8-state):
----GGGGGGGGSS-----------------------PPPPP------------------------PPPP--------------------------PPTTTT-BHHHHHHHHHHHTSGGGTTS-HHHHHHHHHSS---HHHHHHHHHHHHHS-HHHHHHHHHTTTSGGGBHHHHHHHHHHHHHHHTTS---